Protein AF-A0A126RBM0-F1 (afdb_monomer_lite)

Structure (mmCIF, N/CA/C/O backbone):
data_AF-A0A126RBM0-F1
#
_entry.id   AF-A0A126RBM0-F1
#
loop_
_atom_site.group_PDB
_atom_site.id
_atom_site.type_symbol
_atom_site.label_atom_id
_atom_site.label_alt_id
_atom_site.label_comp_id
_atom_site.label_asym_id
_atom_site.label_entity_id
_atom_site.label_seq_id
_atom_site.pdbx_PDB_ins_code
_atom_site.Cartn_x
_atom_site.Cartn_y
_atom_site.Cartn_z
_atom_site.occupancy
_atom_site.B_iso_or_equiv
_atom_site.auth_seq_id
_atom_site.auth_comp_id
_atom_site.auth_asym_id
_atom_site.auth_atom_id
_atom_site.pdbx_PDB_model_num
ATOM 1 N N . MET A 1 1 ? -55.031 3.800 -26.442 1.00 39.00 1 MET A N 1
ATOM 2 C CA . MET A 1 1 ? -53.991 4.272 -27.381 1.00 39.00 1 MET A CA 1
ATOM 3 C C . MET A 1 1 ? -52.640 4.059 -26.707 1.00 39.00 1 MET A C 1
ATOM 5 O O . MET A 1 1 ? -52.193 4.922 -25.978 1.00 39.00 1 MET A O 1
ATOM 9 N N . THR A 1 2 ? -52.191 2.813 -26.546 1.00 35.09 2 THR A N 1
ATOM 10 C CA . THR A 1 2 ? -51.425 1.988 -27.509 1.00 35.09 2 THR A CA 1
ATOM 11 C C . THR A 1 2 ? -49.998 2.508 -27.710 1.00 35.09 2 THR A C 1
ATOM 13 O O . THR A 1 2 ? -49.821 3.428 -28.497 1.00 35.09 2 THR A O 1
ATOM 16 N N . HIS A 1 3 ? -49.025 1.898 -27.018 1.00 38.78 3 HIS A N 1
ATOM 17 C CA . HIS A 1 3 ? -47.725 1.365 -27.498 1.00 38.78 3 HIS A CA 1
ATOM 18 C C . HIS A 1 3 ? -46.845 1.077 -26.260 1.00 38.78 3 HIS A C 1
ATOM 20 O O . HIS A 1 3 ? -46.504 1.987 -25.518 1.00 38.78 3 HIS A O 1
ATOM 26 N N . LEU A 1 4 ? -46.765 -0.179 -25.800 1.00 33.62 4 LEU A N 1
ATOM 27 C CA . LEU A 1 4 ? -45.799 -1.230 -26.189 1.00 33.62 4 LEU A CA 1
ATOM 28 C C . LEU A 1 4 ? -44.339 -0.888 -25.807 1.00 33.62 4 LEU A C 1
ATOM 30 O O . LEU A 1 4 ? -43.773 0.034 -26.370 1.00 33.62 4 LEU A O 1
ATOM 34 N N . ILE A 1 5 ? -43.778 -1.501 -24.746 1.00 36.25 5 ILE A N 1
ATOM 35 C CA . ILE A 1 5 ? -43.028 -2.793 -24.735 1.00 36.25 5 ILE A CA 1
ATOM 36 C C . ILE A 1 5 ? -41.618 -2.591 -25.358 1.00 36.25 5 ILE A C 1
ATOM 38 O O . ILE A 1 5 ? -41.529 -2.159 -26.495 1.00 36.25 5 ILE A O 1
ATOM 42 N N . ARG A 1 6 ? -40.475 -2.871 -24.699 1.00 32.38 6 ARG A N 1
ATOM 43 C CA . ARG A 1 6 ? -40.007 -4.219 -24.301 1.00 32.38 6 ARG A CA 1
ATOM 44 C C . ARG A 1 6 ? -38.761 -4.176 -23.386 1.00 32.38 6 ARG A C 1
ATOM 46 O O . ARG A 1 6 ? -37.882 -3.342 -23.566 1.00 32.38 6 ARG A O 1
ATOM 53 N N . LYS A 1 7 ? -38.702 -5.142 -22.461 1.00 34.31 7 LYS A N 1
ATOM 54 C CA . LYS A 1 7 ? -37.510 -5.681 -21.772 1.00 34.31 7 LYS A CA 1
ATOM 55 C C . LYS A 1 7 ? -36.792 -6.681 -22.695 1.00 34.31 7 LYS A C 1
ATOM 57 O O . LYS A 1 7 ? -37.504 -7.349 -23.434 1.00 34.31 7 LYS A O 1
ATOM 62 N N . GLU A 1 8 ? -35.476 -6.858 -22.542 1.00 30.58 8 GLU A N 1
ATOM 63 C CA . GLU A 1 8 ? -34.674 -8.107 -22.714 1.00 30.58 8 GLU A CA 1
ATOM 64 C C . GLU A 1 8 ? -33.187 -7.736 -22.470 1.00 30.58 8 GLU A C 1
ATOM 66 O O . GLU A 1 8 ? -32.746 -6.712 -22.975 1.00 30.58 8 GLU A O 1
ATOM 71 N N . VAL A 1 9 ? -32.391 -8.311 -21.551 1.00 30.52 9 VAL A N 1
ATOM 72 C CA . VAL A 1 9 ? -31.988 -9.714 -21.276 1.00 30.52 9 VAL A CA 1
ATOM 73 C C . VAL A 1 9 ? -31.303 -10.371 -22.476 1.00 30.52 9 VAL A C 1
ATOM 75 O O . VAL A 1 9 ? -31.986 -10.612 -23.448 1.00 30.52 9 VAL A O 1
ATOM 78 N N . PHE A 1 10 ? -29.997 -10.677 -22.370 1.00 27.67 10 PHE A N 1
ATOM 79 C CA . PHE A 1 10 ? -29.233 -11.833 -22.921 1.00 27.67 10 PHE A CA 1
ATOM 80 C C . PHE A 1 10 ? -27.726 -11.511 -22.747 1.00 27.67 10 PHE A C 1
ATOM 82 O O . PHE A 1 10 ? -27.256 -10.502 -23.251 1.00 27.67 10 PHE A O 1
ATOM 89 N N . ARG A 1 11 ? -26.962 -12.114 -21.823 1.00 28.97 11 ARG A N 1
ATOM 90 C CA . ARG A 1 11 ? -26.428 -13.492 -21.702 1.00 28.97 11 ARG A CA 1
ATOM 91 C C . ARG A 1 11 ? -25.347 -13.843 -22.745 1.00 28.97 11 ARG A C 1
ATOM 93 O O . ARG A 1 11 ? -25.632 -13.984 -23.924 1.00 28.97 11 ARG A O 1
ATOM 100 N N . LEU A 1 12 ? -24.132 -14.018 -22.211 1.00 30.30 12 LEU A N 1
ATOM 101 C CA . LEU A 1 12 ? -22.994 -14.859 -22.622 1.00 30.30 12 LEU A CA 1
ATOM 102 C C . LEU A 1 12 ? -23.164 -15.726 -23.880 1.00 30.30 12 LEU A C 1
ATOM 104 O O . LEU A 1 12 ? -24.010 -16.618 -23.885 1.00 30.30 12 LEU A O 1
ATOM 108 N N . GLN A 1 13 ? -22.198 -15.635 -24.804 1.00 29.11 13 GLN A N 1
ATOM 109 C CA . GLN A 1 13 ? -21.727 -16.817 -25.529 1.00 29.11 13 GLN A CA 1
ATOM 110 C C . GLN A 1 13 ? -20.266 -16.693 -25.987 1.00 29.11 13 GLN A C 1
ATOM 112 O O . GLN A 1 13 ? -19.908 -15.902 -26.853 1.00 29.11 13 GLN A O 1
ATOM 117 N N . TRP A 1 14 ? -19.434 -17.530 -25.372 1.00 27.81 14 TRP A N 1
ATOM 118 C CA . TRP A 1 14 ? -18.162 -18.020 -25.886 1.00 27.81 14 TRP A CA 1
ATOM 119 C C . TRP A 1 14 ? -18.401 -18.925 -27.103 1.00 27.81 14 TRP A C 1
ATOM 121 O O . TRP A 1 14 ? -19.269 -19.793 -27.012 1.00 27.81 14 TRP A O 1
ATOM 131 N N . LEU A 1 15 ? -17.597 -18.791 -28.171 1.00 29.22 15 LEU A N 1
ATOM 132 C CA . LEU A 1 15 ? -16.801 -19.870 -28.795 1.00 29.22 15 LEU A CA 1
ATOM 133 C C . LEU A 1 15 ? -16.323 -19.555 -30.233 1.00 29.22 15 LEU A C 1
ATOM 135 O O . LEU A 1 15 ? -17.019 -18.939 -31.028 1.00 29.22 15 LEU A O 1
ATOM 139 N N . PHE A 1 16 ? -15.166 -20.153 -30.542 1.00 31.08 16 PHE A N 1
ATOM 140 C CA . PHE A 1 16 ? -14.583 -20.474 -31.854 1.00 31.08 16 PHE A CA 1
ATOM 141 C C . PHE A 1 16 ? -14.024 -19.340 -32.726 1.00 31.08 16 PHE A C 1
ATOM 143 O O . PHE A 1 16 ? -14.704 -18.803 -33.591 1.00 31.08 16 PHE A O 1
ATOM 150 N N . ASN A 1 17 ? -12.694 -19.180 -32.686 1.00 30.56 17 ASN A N 1
ATOM 151 C CA . ASN A 1 17 ? -11.937 -19.202 -33.940 1.00 30.56 17 ASN A CA 1
ATOM 152 C C . ASN A 1 17 ? -10.505 -19.743 -33.749 1.00 30.56 17 ASN A C 1
ATOM 154 O O . ASN A 1 17 ? -9.694 -19.167 -33.031 1.00 30.56 17 ASN A O 1
ATOM 158 N N . ARG A 1 18 ? -10.206 -20.879 -34.391 1.00 34.38 18 ARG A N 1
ATOM 159 C CA . ARG A 1 18 ? -8.849 -21.410 -34.611 1.00 34.38 18 ARG A CA 1
ATOM 160 C C . ARG A 1 18 ? -8.485 -21.150 -36.072 1.00 34.38 18 ARG A C 1
ATOM 162 O O . ARG A 1 18 ? -9.288 -21.515 -36.928 1.00 34.38 18 ARG A O 1
ATOM 169 N N . PRO A 1 19 ? -7.231 -20.786 -36.373 1.00 43.44 19 PRO A N 1
ATOM 170 C CA . PRO A 1 19 ? -6.608 -21.223 -37.613 1.00 43.44 19 PRO A CA 1
ATOM 171 C C . PRO A 1 19 ? -5.511 -22.252 -37.338 1.00 43.44 19 PRO A C 1
ATOM 173 O O . PRO A 1 19 ? -4.608 -22.064 -36.525 1.00 43.44 19 PRO A O 1
ATOM 176 N N . ARG A 1 20 ? -5.617 -23.370 -38.058 1.00 36.81 20 ARG A N 1
ATOM 177 C CA . ARG A 1 20 ? -4.553 -24.347 -38.286 1.00 36.81 20 ARG A CA 1
ATOM 178 C C . ARG A 1 20 ? -3.563 -23.750 -39.290 1.00 36.81 20 ARG A C 1
ATOM 180 O O . ARG A 1 20 ? -3.990 -23.258 -40.327 1.00 36.81 20 ARG A O 1
ATOM 187 N N . GLY A 1 21 ? -2.269 -23.904 -39.036 1.00 37.22 21 GLY A N 1
ATOM 188 C CA . GLY A 1 21 ? -1.210 -23.646 -40.010 1.00 37.22 21 GLY A CA 1
ATOM 189 C C . GLY A 1 21 ? 0.031 -24.460 -39.665 1.00 37.22 21 GLY A C 1
ATOM 190 O O . GLY A 1 21 ? 0.887 -24.006 -38.919 1.00 37.22 21 GLY A O 1
ATOM 191 N N . ARG A 1 22 ? 0.090 -25.701 -40.163 1.00 33.97 22 ARG A N 1
ATOM 192 C CA . ARG A 1 22 ? 1.301 -26.530 -40.174 1.00 33.97 22 ARG A CA 1
ATOM 193 C C . ARG A 1 22 ? 2.140 -26.113 -41.379 1.00 33.97 22 ARG A C 1
ATOM 195 O O . ARG A 1 22 ? 1.670 -26.290 -42.494 1.00 33.97 22 ARG A O 1
ATOM 202 N N . HIS A 1 23 ? 3.389 -25.715 -41.164 1.00 41.66 23 HIS A N 1
ATOM 203 C CA . HIS A 1 23 ? 4.455 -25.947 -42.135 1.00 41.66 23 HIS A CA 1
ATOM 204 C C . HIS A 1 23 ? 5.702 -26.454 -41.409 1.00 41.66 23 HIS A C 1
ATOM 206 O O . HIS A 1 23 ? 6.289 -25.783 -40.567 1.00 41.66 23 HIS A O 1
ATOM 212 N N . HIS A 1 24 ? 6.049 -27.701 -41.724 1.00 38.47 24 HIS A N 1
ATOM 213 C CA . HIS A 1 24 ? 7.345 -28.309 -41.469 1.00 38.47 24 HIS A CA 1
ATOM 214 C C . HIS A 1 24 ? 8.408 -27.605 -42.310 1.00 38.47 24 HIS A C 1
ATOM 216 O O . HIS A 1 24 ? 8.323 -27.668 -43.533 1.00 38.47 24 HIS A O 1
ATOM 222 N N . VAL A 1 25 ? 9.448 -27.075 -41.669 1.00 41.84 25 VAL A N 1
ATOM 223 C CA . VAL A 1 25 ? 10.796 -27.024 -42.249 1.00 41.84 25 VAL A CA 1
ATOM 224 C C . VAL A 1 25 ? 11.795 -27.292 -41.122 1.00 41.84 25 VAL A C 1
ATOM 226 O O . VAL A 1 25 ? 11.918 -26.515 -40.182 1.00 41.84 25 VAL A O 1
ATOM 229 N N . ARG A 1 26 ? 12.472 -28.441 -41.201 1.00 43.56 26 ARG A N 1
ATOM 230 C CA . ARG A 1 26 ? 13.697 -28.742 -40.450 1.00 43.56 26 ARG A CA 1
ATOM 231 C C . ARG A 1 26 ? 14.863 -27.997 -41.107 1.00 43.56 26 ARG A C 1
ATOM 233 O O . ARG A 1 26 ? 14.986 -28.098 -42.327 1.00 43.56 26 ARG A O 1
ATOM 240 N N . PRO A 1 27 ? 15.797 -27.441 -40.324 1.00 48.50 27 PRO A N 1
ATOM 241 C CA . PRO A 1 27 ? 17.189 -27.425 -40.733 1.00 48.50 27 PRO A CA 1
ATOM 242 C C . PRO A 1 27 ? 18.056 -28.235 -39.764 1.00 48.50 27 PRO A C 1
ATOM 244 O O . PRO A 1 27 ? 18.022 -28.088 -38.547 1.00 48.50 27 PRO A O 1
ATOM 247 N N . MET A 1 28 ? 18.766 -29.153 -40.405 1.00 39.03 28 MET A N 1
ATOM 248 C CA . MET A 1 28 ? 20.039 -29.787 -40.091 1.00 39.03 28 MET A CA 1
ATOM 249 C C . MET A 1 28 ? 20.746 -29.420 -38.776 1.00 39.03 28 MET A C 1
ATOM 251 O O . MET A 1 28 ? 21.114 -28.280 -38.517 1.00 39.03 28 MET A O 1
ATOM 255 N N . LEU A 1 29 ? 21.033 -30.486 -38.025 1.00 40.06 29 LEU A N 1
ATOM 256 C CA . LEU A 1 29 ? 22.089 -30.592 -37.025 1.00 40.06 29 LEU A CA 1
ATOM 257 C C . LEU A 1 29 ? 23.425 -30.115 -37.612 1.00 40.06 29 LEU A C 1
ATOM 259 O O . LEU A 1 29 ? 23.970 -30.776 -38.496 1.00 40.06 29 LEU A O 1
ATOM 263 N N . ASN A 1 30 ? 23.963 -29.019 -37.081 1.00 40.97 30 ASN A N 1
ATOM 264 C CA . ASN A 1 30 ? 25.381 -28.719 -37.206 1.00 40.97 30 ASN A CA 1
ATOM 265 C C . ASN A 1 30 ? 26.100 -29.438 -36.055 1.00 40.97 30 ASN A C 1
ATOM 267 O O . ASN A 1 30 ? 25.927 -29.091 -34.885 1.00 40.97 30 ASN A O 1
ATOM 271 N N . ARG A 1 31 ? 26.818 -30.511 -36.396 1.00 46.00 31 ARG A N 1
ATOM 272 C CA . ARG A 1 31 ? 27.883 -31.077 -35.563 1.00 46.00 31 ARG A CA 1
ATOM 273 C C . ARG A 1 31 ? 29.046 -30.081 -35.598 1.00 46.00 31 ARG A C 1
ATOM 275 O O . ARG A 1 31 ? 29.291 -29.508 -36.648 1.00 46.00 31 ARG A O 1
ATOM 282 N N . ASP A 1 32 ? 29.727 -29.932 -34.465 1.00 50.16 32 ASP A N 1
ATOM 283 C CA . ASP A 1 32 ? 30.963 -29.155 -34.255 1.00 50.16 32 ASP A CA 1
ATOM 284 C C . ASP A 1 32 ? 30.775 -27.781 -33.591 1.00 50.16 32 ASP A C 1
ATOM 286 O O . ASP A 1 32 ? 31.029 -26.721 -34.157 1.00 50.16 32 ASP A O 1
ATOM 290 N N . SER A 1 33 ? 30.414 -27.813 -32.309 1.00 42.72 33 SER A N 1
ATOM 291 C CA . SER A 1 33 ? 30.739 -26.748 -31.355 1.00 42.72 33 SER A CA 1
ATOM 292 C C . SER A 1 33 ? 31.202 -27.376 -30.039 1.00 42.72 33 SER A C 1
ATOM 294 O O . SER A 1 33 ? 30.436 -27.644 -29.116 1.00 42.72 33 SER A O 1
ATOM 296 N N . VAL A 1 34 ? 32.501 -27.676 -29.997 1.00 54.44 34 VAL A N 1
ATOM 297 C CA . VAL A 1 34 ? 33.236 -28.076 -28.792 1.00 54.44 34 VAL A CA 1
ATOM 298 C C . VAL A 1 34 ? 33.328 -26.862 -27.855 1.00 54.44 34 VAL A C 1
ATOM 300 O O . VAL A 1 34 ? 33.742 -25.794 -28.311 1.00 54.44 34 VAL A O 1
ATOM 303 N N . PRO A 1 35 ? 32.984 -26.980 -26.561 1.00 52.62 35 PRO A N 1
ATOM 304 C CA . PRO A 1 35 ? 33.216 -25.908 -25.603 1.00 52.62 35 PRO A CA 1
ATOM 305 C C . PRO A 1 35 ? 34.719 -25.777 -25.320 1.00 52.62 35 PRO A C 1
ATOM 307 O O . PRO A 1 35 ? 35.340 -26.671 -24.746 1.00 52.62 35 PRO A O 1
ATOM 310 N N . ILE A 1 36 ? 35.309 -24.651 -25.724 1.00 50.88 36 ILE A N 1
ATOM 311 C CA . ILE A 1 36 ? 36.650 -24.239 -25.298 1.00 50.88 36 ILE A CA 1
ATOM 312 C C . ILE A 1 36 ? 36.511 -23.668 -23.883 1.00 50.88 36 ILE A C 1
ATOM 314 O O . ILE A 1 36 ? 35.935 -22.599 -23.689 1.00 50.88 36 ILE A O 1
ATOM 318 N N . ALA A 1 37 ? 37.013 -24.401 -22.891 1.00 56.50 37 ALA A N 1
ATOM 319 C CA . ALA A 1 37 ? 37.160 -23.902 -21.529 1.00 56.50 37 ALA A CA 1
ATOM 320 C C . ALA A 1 37 ? 38.229 -22.789 -21.482 1.00 56.50 37 ALA A C 1
ATOM 322 O O . ALA A 1 37 ? 39.256 -22.910 -22.159 1.00 56.50 37 ALA A O 1
ATOM 323 N N . PRO A 1 38 ? 38.037 -21.716 -20.693 1.00 68.69 38 PRO A N 1
ATOM 324 C CA . PRO A 1 38 ? 39.071 -20.707 -20.506 1.00 68.69 38 PRO A CA 1
ATOM 325 C C . PRO A 1 38 ? 40.273 -21.290 -19.734 1.00 68.69 38 PRO A C 1
ATOM 327 O O . PRO A 1 38 ? 40.085 -22.117 -18.836 1.00 68.69 38 PRO A O 1
ATOM 330 N N . PRO A 1 39 ? 41.513 -20.872 -20.046 1.00 56.78 39 PRO A N 1
ATOM 331 C CA . PRO A 1 39 ? 42.701 -21.345 -19.348 1.00 56.78 39 PRO A CA 1
ATOM 332 C C . PRO A 1 39 ? 42.742 -20.801 -17.913 1.00 56.78 39 PRO A C 1
ATOM 334 O O . PRO A 1 39 ? 42.945 -19.606 -17.689 1.00 56.78 39 PRO A O 1
ATOM 337 N N . LEU A 1 40 ? 42.585 -21.705 -16.942 1.00 50.50 40 LEU A N 1
ATOM 338 C CA . LEU A 1 40 ? 42.896 -21.484 -15.530 1.00 50.50 40 LEU A CA 1
ATOM 339 C C . LEU A 1 40 ? 44.365 -21.055 -15.403 1.00 50.50 40 LEU A C 1
ATOM 341 O O . LEU A 1 40 ? 45.280 -21.846 -15.634 1.00 50.50 40 LEU A O 1
ATOM 345 N N . HIS A 1 41 ? 44.580 -19.785 -15.066 1.00 47.41 41 HIS A N 1
ATOM 346 C CA . HIS A 1 41 ? 45.890 -19.262 -14.701 1.00 47.41 41 HIS A CA 1
ATOM 347 C C . HIS A 1 41 ? 46.324 -19.827 -13.348 1.00 47.41 41 HIS A C 1
ATOM 349 O O . HIS A 1 41 ? 45.524 -19.985 -12.426 1.00 47.41 41 HIS A O 1
ATOM 355 N N . GLY A 1 42 ? 47.609 -20.176 -13.292 1.00 39.84 42 GLY A N 1
ATOM 356 C CA . GLY A 1 42 ? 48.238 -20.950 -12.234 1.00 39.84 42 GLY A CA 1
ATOM 357 C C . GLY A 1 42 ? 48.243 -20.269 -10.871 1.00 39.84 42 GLY A C 1
ATOM 358 O O . GLY A 1 42 ? 48.386 -19.055 -10.753 1.00 39.84 42 GLY A O 1
ATOM 359 N N . GLY A 1 43 ? 48.147 -21.101 -9.836 1.00 45.59 43 GLY A N 1
ATOM 360 C CA . GLY A 1 43 ? 48.320 -20.660 -8.459 1.00 45.59 43 GLY A CA 1
ATOM 361 C C . GLY A 1 43 ? 47.721 -21.591 -7.412 1.00 45.59 43 GLY A C 1
ATOM 362 O O . GLY A 1 43 ? 47.144 -21.091 -6.458 1.00 45.59 43 GLY A O 1
ATOM 363 N N . MET A 1 44 ? 47.822 -22.919 -7.556 1.00 38.69 44 MET A N 1
ATOM 364 C CA . MET A 1 44 ? 47.535 -23.830 -6.439 1.00 38.69 44 MET A CA 1
ATOM 365 C C . MET A 1 44 ? 48.652 -24.856 -6.270 1.00 38.69 44 MET A C 1
ATOM 367 O O . MET A 1 44 ? 48.901 -25.692 -7.136 1.00 38.69 44 MET A O 1
ATOM 371 N N . ALA A 1 45 ? 49.334 -24.745 -5.130 1.00 39.88 45 ALA A N 1
ATOM 372 C CA . ALA A 1 45 ? 50.310 -25.698 -4.641 1.00 39.88 45 ALA A CA 1
ATOM 373 C C . ALA A 1 45 ? 49.594 -26.983 -4.204 1.00 39.88 45 ALA A C 1
ATOM 375 O O . ALA A 1 45 ? 48.738 -26.974 -3.321 1.00 39.88 45 ALA A O 1
ATOM 376 N N . SER A 1 46 ? 49.962 -28.098 -4.826 1.00 36.06 46 SER A N 1
ATOM 377 C CA . SER A 1 46 ? 49.576 -29.439 -4.408 1.00 36.06 46 SER A CA 1
ATOM 378 C C . SER A 1 46 ? 50.320 -29.816 -3.124 1.00 36.06 46 SER A C 1
ATOM 380 O O . SER A 1 46 ? 51.531 -30.038 -3.155 1.00 36.06 46 SER A O 1
ATOM 382 N N . VAL A 1 47 ? 49.603 -29.926 -2.006 1.00 42.16 47 VAL A N 1
ATOM 383 C CA . VAL A 1 47 ? 50.086 -30.640 -0.818 1.00 42.16 47 VAL A CA 1
ATOM 384 C C . VAL A 1 47 ? 49.657 -32.095 -0.959 1.00 42.16 47 VAL A C 1
ATOM 386 O O . VAL A 1 47 ? 48.472 -32.420 -0.909 1.00 42.16 47 VAL A O 1
ATOM 389 N N . ALA A 1 48 ? 50.634 -32.968 -1.180 1.00 40.25 48 ALA A N 1
ATOM 390 C CA . ALA A 1 48 ? 50.447 -34.408 -1.156 1.00 40.25 48 ALA A CA 1
ATOM 391 C C . ALA A 1 48 ? 50.108 -34.854 0.277 1.00 40.25 48 ALA A C 1
ATOM 393 O O . ALA A 1 48 ? 50.915 -34.683 1.190 1.00 40.25 48 ALA A O 1
ATOM 394 N N . GLN A 1 49 ? 48.921 -35.429 0.481 1.00 42.50 49 GLN A N 1
ATOM 395 C CA . GLN A 1 49 ? 48.610 -36.178 1.697 1.00 42.50 49 GLN A CA 1
ATOM 396 C C . GLN A 1 49 ? 49.264 -37.556 1.607 1.00 42.50 49 GLN A C 1
ATOM 398 O O . GLN A 1 49 ? 48.952 -38.369 0.737 1.00 42.50 49 GLN A O 1
ATOM 403 N N . GLN A 1 50 ? 50.204 -37.790 2.513 1.00 40.34 50 GLN A N 1
ATOM 404 C CA . GLN A 1 50 ? 50.900 -39.053 2.672 1.00 40.34 50 GLN A CA 1
ATOM 405 C C . GLN A 1 50 ? 49.955 -40.066 3.333 1.00 40.34 50 GLN A C 1
ATOM 407 O O . GLN A 1 50 ? 49.410 -39.825 4.410 1.00 40.34 50 GLN A O 1
ATOM 412 N N . LEU A 1 51 ? 49.739 -41.193 2.653 1.00 40.78 51 LEU A N 1
ATOM 413 C CA . LEU A 1 51 ? 48.987 -42.333 3.161 1.00 40.78 51 LEU A CA 1
ATOM 414 C C . LEU A 1 51 ? 49.757 -43.010 4.303 1.00 40.78 51 LEU A C 1
ATOM 416 O O . LEU A 1 51 ? 50.909 -43.402 4.127 1.00 40.78 51 LEU A O 1
ATOM 420 N N . GLY A 1 52 ? 49.054 -43.251 5.408 1.00 39.31 52 GLY A N 1
ATOM 421 C CA . GLY A 1 52 ? 49.403 -44.276 6.386 1.00 39.31 52 GLY A CA 1
ATOM 422 C C . GLY A 1 52 ? 50.088 -43.749 7.638 1.00 39.31 52 GLY A C 1
ATOM 423 O O . GLY A 1 52 ? 51.308 -43.673 7.673 1.00 39.31 52 GLY A O 1
ATOM 424 N N . GLN A 1 53 ? 49.295 -43.476 8.679 1.00 39.25 53 GLN A N 1
ATOM 425 C CA . GLN A 1 53 ? 49.628 -43.790 10.075 1.00 39.25 53 GLN A CA 1
ATOM 426 C C . GLN A 1 53 ? 48.428 -43.511 11.001 1.00 39.25 53 GLN A C 1
ATOM 428 O O . GLN A 1 53 ? 48.110 -42.373 11.317 1.00 39.25 53 GLN A O 1
ATOM 433 N N . LEU A 1 54 ? 47.778 -44.585 11.445 1.00 40.69 54 LEU A N 1
ATOM 434 C CA . LEU A 1 54 ? 47.081 -44.741 12.729 1.00 40.69 54 LEU A CA 1
ATOM 435 C C . LEU A 1 54 ? 47.324 -46.210 13.143 1.00 40.69 54 LEU A C 1
ATOM 437 O O . LEU A 1 54 ? 47.484 -47.032 12.234 1.00 40.69 54 LEU A O 1
ATOM 441 N N . PRO A 1 55 ? 47.357 -46.585 14.439 1.00 46.34 55 PRO A N 1
ATOM 442 C CA . PRO A 1 55 ? 46.697 -45.914 15.563 1.00 46.34 55 PRO A CA 1
ATOM 443 C C . PRO A 1 55 ? 47.593 -45.703 16.802 1.00 46.34 55 PRO A C 1
ATOM 445 O O . PRO A 1 55 ? 48.516 -46.472 17.057 1.00 46.34 55 PRO A O 1
ATOM 448 N N . TYR A 1 56 ? 47.268 -44.705 17.629 1.00 45.16 56 TYR A N 1
ATOM 449 C CA . TYR A 1 56 ? 47.744 -44.652 19.015 1.00 45.16 56 TYR A CA 1
ATOM 450 C C . TYR A 1 56 ? 46.578 -44.984 19.948 1.00 45.16 56 TYR A C 1
ATOM 452 O O . TYR A 1 56 ? 45.493 -44.412 19.845 1.00 45.16 56 TYR A O 1
ATOM 460 N N . THR A 1 57 ? 46.805 -45.977 20.797 1.00 43.78 57 THR A N 1
ATOM 461 C CA . THR A 1 57 ? 45.889 -46.513 21.803 1.00 43.78 57 THR A CA 1
ATOM 462 C C . THR A 1 57 ? 45.737 -45.570 23.001 1.00 43.78 57 THR A C 1
ATOM 464 O O . THR A 1 57 ? 46.646 -44.784 23.276 1.00 43.78 57 THR A O 1
ATOM 467 N N . PRO A 1 58 ? 44.609 -45.648 23.731 1.00 53.16 58 PRO A N 1
ATOM 468 C CA . PRO A 1 58 ? 44.335 -44.804 24.883 1.00 53.16 58 PRO A CA 1
ATOM 469 C C . PRO A 1 58 ? 44.916 -45.440 26.147 1.00 53.16 58 PRO A C 1
ATOM 471 O O . PRO A 1 58 ? 44.643 -46.606 26.414 1.00 53.16 58 PRO A O 1
ATOM 474 N N . ASP A 1 59 ? 45.651 -44.670 26.948 1.00 43.47 59 ASP A N 1
ATOM 475 C CA . ASP A 1 59 ? 45.953 -45.066 28.319 1.00 43.47 59 ASP A CA 1
ATOM 476 C C . ASP A 1 59 ? 45.842 -43.894 29.298 1.00 43.47 59 ASP A C 1
ATOM 478 O O . ASP A 1 59 ? 46.416 -42.822 29.117 1.00 43.47 59 ASP A O 1
ATOM 482 N N . ALA A 1 60 ? 45.111 -44.218 30.360 1.00 43.69 60 ALA A N 1
ATOM 483 C CA . ALA A 1 60 ? 45.237 -43.781 31.739 1.00 43.69 60 ALA A CA 1
ATOM 484 C C . ALA A 1 60 ? 44.786 -42.372 32.186 1.00 43.69 60 ALA A C 1
ATOM 486 O O . ALA A 1 60 ? 45.458 -41.362 32.016 1.00 43.69 60 ALA A O 1
ATOM 487 N N . VAL A 1 61 ? 43.688 -42.420 32.955 1.00 48.84 61 VAL A N 1
ATOM 488 C CA . VAL A 1 61 ? 43.573 -41.901 34.332 1.00 48.84 61 VAL A CA 1
ATOM 489 C C . VAL A 1 61 ? 43.824 -40.404 34.520 1.00 48.84 61 VAL A C 1
ATOM 491 O O . VAL A 1 61 ? 44.943 -40.009 34.799 1.00 48.84 61 VAL A O 1
ATOM 494 N N . TYR A 1 62 ? 42.743 -39.618 34.571 1.00 46.88 62 TYR A N 1
ATOM 495 C CA . TYR A 1 62 ? 42.513 -38.699 35.692 1.00 46.88 62 TYR A CA 1
ATOM 496 C C . TYR A 1 62 ? 41.016 -38.593 35.997 1.00 46.88 62 TYR A C 1
ATOM 498 O O . TYR A 1 62 ? 40.202 -38.122 35.206 1.00 46.88 62 TYR A O 1
ATOM 506 N N . ASP A 1 63 ? 40.702 -39.092 37.183 1.00 48.06 63 ASP A N 1
ATOM 507 C CA . ASP A 1 63 ? 39.439 -39.043 37.892 1.00 48.06 63 ASP A CA 1
ATOM 508 C C . ASP A 1 63 ? 39.237 -37.628 38.462 1.00 48.06 63 ASP A C 1
ATOM 510 O O . ASP A 1 63 ? 39.960 -37.197 39.362 1.00 48.06 63 ASP A O 1
ATOM 514 N N . LEU A 1 64 ? 38.272 -36.883 37.921 1.00 43.69 64 LEU A N 1
ATOM 515 C CA . LEU A 1 64 ? 37.719 -35.683 38.550 1.00 43.69 64 LEU A CA 1
ATOM 516 C C . LEU A 1 64 ? 36.200 -35.829 38.596 1.00 43.69 64 LEU A C 1
ATOM 518 O O . LEU A 1 64 ? 35.454 -35.337 37.751 1.00 43.69 64 LEU A O 1
ATOM 522 N N . CYS A 1 65 ? 35.751 -36.531 39.631 1.00 44.81 65 CYS A N 1
ATOM 523 C CA . CYS A 1 65 ? 34.372 -36.549 40.086 1.00 44.81 65 CYS A CA 1
ATOM 524 C C . CYS A 1 65 ? 33.902 -35.137 40.496 1.00 44.81 65 CYS A C 1
ATOM 526 O O . CYS A 1 65 ? 33.930 -34.783 41.676 1.00 44.81 65 CYS A O 1
ATOM 528 N N . VAL A 1 66 ? 33.389 -34.342 39.553 1.00 45.41 66 VAL A N 1
ATOM 529 C CA . VAL A 1 66 ? 32.525 -33.196 39.879 1.00 45.41 66 VAL A CA 1
ATOM 530 C C . VAL A 1 66 ? 31.096 -33.712 40.009 1.00 45.41 66 VAL A C 1
ATOM 532 O O . VAL A 1 66 ? 30.361 -33.886 39.039 1.00 45.41 66 VAL A O 1
ATOM 535 N N . ARG A 1 67 ? 30.703 -33.999 41.251 1.00 40.00 67 ARG A N 1
ATOM 536 C CA . ARG A 1 67 ? 29.314 -34.293 41.610 1.00 40.00 67 ARG A CA 1
ATOM 537 C C . ARG A 1 67 ? 28.476 -33.023 41.439 1.00 40.00 67 ARG A C 1
ATOM 539 O O . ARG A 1 67 ? 28.493 -32.159 42.310 1.00 40.00 67 ARG A O 1
ATOM 546 N N . HIS A 1 68 ? 27.692 -32.932 40.367 1.00 46.62 68 HIS A N 1
ATOM 547 C CA . HIS A 1 68 ? 26.575 -31.989 40.305 1.00 46.62 68 HIS A CA 1
ATOM 548 C C . HIS A 1 68 ? 25.403 -32.560 41.106 1.00 46.62 68 HIS A C 1
ATOM 550 O O . HIS A 1 68 ? 24.539 -33.261 40.588 1.00 46.62 68 HIS A O 1
ATOM 556 N N . ASN A 1 69 ? 25.415 -32.284 42.408 1.00 49.47 69 ASN A N 1
ATOM 557 C CA . ASN A 1 69 ? 24.249 -32.444 43.259 1.00 49.47 69 ASN A CA 1
ATOM 558 C C . ASN A 1 69 ? 23.420 -31.160 43.122 1.00 49.47 69 ASN A C 1
ATOM 560 O O . ASN A 1 69 ? 23.798 -30.120 43.655 1.00 49.47 69 ASN A O 1
ATOM 564 N N . GLY A 1 70 ? 22.348 -31.201 42.336 1.00 46.22 70 GLY A N 1
ATOM 565 C CA . GLY A 1 70 ? 21.510 -30.028 42.118 1.00 46.22 70 GLY A CA 1
ATOM 566 C C . GLY A 1 70 ? 20.548 -30.223 40.963 1.00 46.22 70 GLY A C 1
ATOM 567 O O . GLY A 1 70 ? 20.856 -29.903 39.820 1.00 46.22 70 GLY A O 1
ATOM 568 N N . ASP A 1 71 ? 19.379 -30.757 41.286 1.00 50.91 71 ASP A N 1
ATOM 569 C CA . ASP A 1 71 ? 18.191 -30.749 40.446 1.00 50.91 71 ASP A CA 1
ATOM 570 C C . ASP A 1 71 ? 17.845 -29.313 40.005 1.00 50.91 71 ASP A C 1
ATOM 572 O O . ASP A 1 71 ? 17.206 -28.550 40.729 1.00 50.91 71 ASP A O 1
ATOM 576 N N . VAL A 1 72 ? 18.264 -28.940 38.793 1.00 50.59 72 VAL A N 1
ATOM 577 C CA . VAL A 1 72 ? 17.983 -27.626 38.187 1.00 50.59 72 VAL A CA 1
ATOM 578 C C . VAL A 1 72 ? 16.509 -27.492 37.756 1.00 50.59 72 VAL A C 1
ATOM 580 O O . VAL A 1 72 ? 16.121 -26.475 37.186 1.00 50.59 72 VAL A O 1
ATOM 583 N N . ARG A 1 73 ? 15.653 -28.499 38.004 1.00 52.28 73 ARG A N 1
ATOM 584 C CA . ARG A 1 73 ? 14.225 -28.462 37.644 1.00 52.28 73 ARG A CA 1
ATOM 585 C C . ARG A 1 73 ? 13.294 -28.062 38.790 1.00 52.28 73 ARG A C 1
ATOM 587 O O . ARG A 1 73 ? 12.098 -27.919 38.537 1.00 52.28 73 ARG A O 1
ATOM 594 N N . SER A 1 74 ? 13.801 -27.792 39.995 1.00 50.84 74 SER A N 1
ATOM 595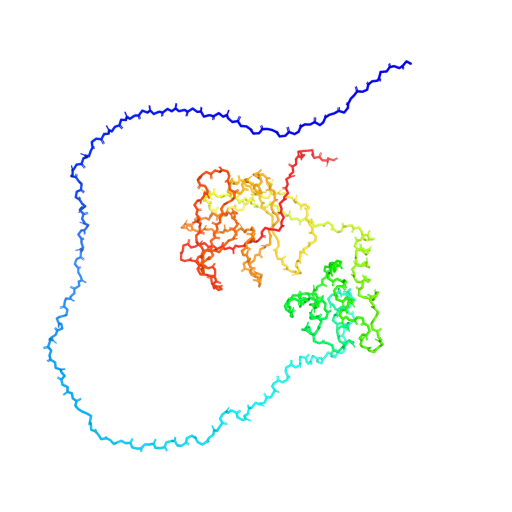 C CA . SER A 1 74 ? 12.960 -27.427 41.150 1.00 50.84 74 SER A CA 1
ATOM 596 C C . SER A 1 74 ? 12.882 -25.928 41.481 1.00 50.84 74 SER A C 1
ATOM 598 O O . SER A 1 74 ? 12.073 -25.544 42.321 1.00 50.84 74 SER A O 1
ATOM 600 N N . GLN A 1 75 ? 13.601 -25.043 40.779 1.00 46.25 75 GLN A N 1
ATOM 601 C CA . GLN A 1 75 ? 13.422 -23.588 40.917 1.00 46.25 75 GLN A CA 1
ATOM 602 C C . GLN A 1 75 ? 12.705 -22.983 39.710 1.00 46.25 75 GLN A C 1
ATOM 604 O O . GLN A 1 75 ? 13.247 -22.186 38.950 1.00 46.25 75 GLN A O 1
ATOM 609 N N . ARG A 1 76 ? 11.429 -23.344 39.553 1.00 46.88 76 ARG A N 1
ATOM 610 C CA . ARG A 1 76 ? 10.478 -22.475 38.857 1.00 46.88 76 ARG A CA 1
ATOM 611 C C . ARG A 1 76 ? 10.026 -21.398 39.836 1.00 46.88 76 ARG A C 1
ATOM 613 O O . ARG A 1 76 ? 9.020 -21.560 40.519 1.00 46.88 76 ARG A O 1
ATOM 620 N N . THR A 1 77 ? 10.744 -20.283 39.894 1.00 42.94 77 THR A N 1
ATOM 621 C CA . THR A 1 77 ? 10.100 -19.025 40.266 1.00 42.94 77 THR A CA 1
ATOM 622 C C . THR A 1 77 ? 9.125 -18.698 39.142 1.00 42.94 77 THR A C 1
ATOM 624 O O . THR A 1 77 ? 9.517 -18.456 38.002 1.00 42.94 77 THR A O 1
ATOM 627 N N . GLY A 1 78 ? 7.826 -18.787 39.431 1.00 43.25 78 GLY A N 1
ATOM 628 C CA . GLY A 1 78 ? 6.804 -18.267 38.536 1.00 43.25 78 GLY A CA 1
ATOM 629 C C . GLY A 1 78 ? 7.052 -16.775 38.375 1.00 43.25 78 GLY A C 1
ATOM 630 O O . GLY A 1 78 ? 6.749 -16.000 39.278 1.00 43.25 78 GLY A O 1
ATOM 631 N N . VAL A 1 79 ? 7.659 -16.379 37.258 1.00 39.22 79 VAL A N 1
ATOM 632 C CA . VAL A 1 79 ? 7.796 -14.971 36.906 1.00 39.22 79 VAL A CA 1
ATOM 633 C C . VAL A 1 79 ? 6.401 -14.504 36.507 1.00 39.22 79 VAL A C 1
ATOM 635 O O . VAL A 1 79 ? 5.972 -14.653 35.364 1.00 39.22 79 VAL A O 1
ATOM 638 N N . ASN A 1 80 ? 5.658 -14.013 37.494 1.00 43.78 80 ASN A N 1
ATOM 639 C CA . ASN A 1 80 ? 4.406 -13.315 37.283 1.00 43.78 80 ASN A CA 1
ATOM 640 C C . ASN A 1 80 ? 4.744 -11.949 36.673 1.00 43.78 80 ASN A C 1
ATOM 642 O O . ASN A 1 80 ? 4.945 -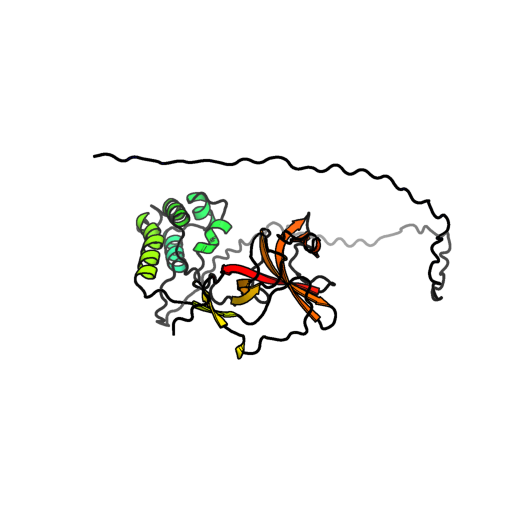10.976 37.395 1.00 43.78 80 ASN A O 1
ATOM 646 N N . VAL A 1 81 ? 4.875 -11.877 35.344 1.00 42.59 81 VAL A N 1
ATOM 647 C CA . VAL A 1 81 ? 4.961 -10.593 34.631 1.00 42.59 81 VAL A CA 1
ATOM 648 C C . VAL A 1 81 ? 3.540 -10.079 34.396 1.00 42.59 81 VAL A C 1
ATOM 650 O O . VAL A 1 81 ? 3.082 -9.917 33.266 1.00 42.59 81 VAL A O 1
ATOM 653 N N . GLU A 1 82 ? 2.811 -9.845 35.485 1.00 38.94 82 GLU A N 1
ATOM 654 C CA . GLU A 1 82 ? 1.743 -8.858 35.456 1.00 38.94 82 GLU A CA 1
ATOM 655 C C . GLU A 1 82 ? 2.434 -7.500 35.390 1.00 38.94 82 GLU A C 1
ATOM 657 O O . GLU A 1 82 ? 3.100 -7.065 36.327 1.00 38.94 82 GLU A O 1
ATOM 662 N N . TYR A 1 83 ? 2.337 -6.868 34.224 1.00 34.66 83 TYR A N 1
ATOM 663 C CA . TYR A 1 83 ? 2.794 -5.508 33.980 1.00 34.66 83 TYR A CA 1
ATOM 664 C C . TYR A 1 83 ? 1.949 -4.552 34.840 1.00 34.66 83 TYR A C 1
ATOM 666 O O . TYR A 1 83 ? 0.975 -3.960 34.381 1.00 34.66 83 TYR A O 1
ATOM 674 N N . VAL A 1 84 ? 2.278 -4.444 36.126 1.00 35.72 84 VAL A N 1
ATOM 675 C CA . VAL A 1 84 ? 1.758 -3.400 37.004 1.00 35.72 84 VAL A CA 1
ATOM 676 C C . VAL A 1 84 ? 2.578 -2.157 36.705 1.00 35.72 84 VAL A C 1
ATOM 678 O O . VAL A 1 84 ? 3.693 -2.006 37.200 1.00 35.72 84 VAL A O 1
ATOM 681 N N . GLN A 1 85 ? 2.048 -1.265 35.872 1.00 39.62 85 GLN A N 1
ATOM 682 C CA . GLN A 1 85 ? 2.548 0.102 35.864 1.00 39.62 85 GLN A CA 1
ATOM 683 C C . GLN A 1 85 ? 1.945 0.859 37.052 1.00 39.62 85 GLN A C 1
ATOM 685 O O . GLN A 1 85 ? 0.720 0.964 37.145 1.00 39.62 85 GLN A O 1
ATOM 690 N N . PRO A 1 86 ? 2.766 1.423 37.952 1.00 34.59 86 PRO A N 1
ATOM 691 C CA . PRO A 1 86 ? 2.292 2.393 38.918 1.00 34.59 86 PRO A CA 1
ATOM 692 C C . PRO A 1 86 ? 2.219 3.756 38.220 1.00 34.59 86 PRO A C 1
ATOM 694 O O . PRO A 1 86 ? 3.195 4.502 38.199 1.00 34.59 86 PRO A O 1
ATOM 697 N N . PHE A 1 87 ? 1.069 4.098 37.641 1.00 31.56 87 PHE A N 1
ATOM 698 C CA . PHE A 1 87 ? 0.840 5.466 37.179 1.00 31.56 87 PHE A CA 1
ATOM 699 C C . PHE A 1 87 ? 0.483 6.354 38.378 1.00 31.56 87 PHE A C 1
ATOM 701 O O . PHE A 1 87 ? -0.605 6.266 38.951 1.00 31.56 87 PHE A O 1
ATOM 708 N N . ARG A 1 88 ? 1.432 7.207 38.782 1.00 33.88 88 ARG A N 1
ATOM 709 C CA . ARG A 1 88 ? 1.163 8.364 39.642 1.00 33.88 88 ARG A CA 1
ATOM 710 C C . ARG A 1 88 ? 0.509 9.461 38.803 1.00 33.88 88 ARG A C 1
ATOM 712 O O . ARG A 1 88 ? 0.901 9.696 37.667 1.00 33.88 88 ARG A O 1
ATOM 719 N N . HIS A 1 89 ? -0.489 10.107 39.397 1.00 36.31 89 HIS A N 1
ATOM 720 C CA . HIS A 1 89 ? -1.173 11.282 38.868 1.00 36.31 89 HIS A CA 1
ATOM 721 C C . HIS A 1 89 ? -0.199 12.423 38.566 1.00 36.31 89 HIS A C 1
ATOM 723 O O . HIS A 1 89 ? 0.540 12.830 39.461 1.00 36.31 89 HIS A O 1
ATOM 729 N N . ALA A 1 90 ? -0.279 12.963 37.354 1.00 38.69 90 ALA A N 1
ATOM 730 C CA . ALA A 1 90 ? -0.582 14.365 37.061 1.00 38.69 90 ALA A CA 1
ATOM 731 C C . ALA A 1 90 ? -0.116 14.649 35.634 1.00 38.69 90 ALA A C 1
ATOM 733 O O . ALA A 1 90 ? 1.065 14.862 35.427 1.00 38.69 90 ALA A O 1
ATOM 734 N N . ASP A 1 91 ? -1.049 14.595 34.688 1.00 32.75 91 ASP A N 1
ATOM 735 C CA . ASP A 1 91 ? -1.117 15.491 33.536 1.00 32.75 91 ASP A CA 1
ATOM 736 C C . ASP A 1 91 ? -2.526 15.322 32.966 1.00 32.75 91 ASP A C 1
ATOM 738 O O . ASP A 1 91 ? -2.893 14.274 32.435 1.00 32.75 91 ASP A O 1
ATOM 742 N N . ILE A 1 92 ? -3.358 16.342 33.172 1.00 43.47 92 ILE A N 1
ATOM 743 C CA . ILE A 1 92 ? -4.654 16.472 32.507 1.00 43.47 92 ILE A CA 1
ATOM 744 C C . ILE A 1 92 ? -4.321 16.850 31.063 1.00 43.47 92 ILE A C 1
ATOM 746 O O . ILE A 1 92 ? -4.291 18.022 30.698 1.00 43.47 92 ILE A O 1
ATOM 750 N N . VAL A 1 93 ? -3.968 15.845 30.267 1.00 39.03 93 VAL A N 1
ATOM 751 C CA . VAL A 1 93 ? -4.029 15.925 28.813 1.00 39.03 93 VAL A CA 1
ATOM 752 C C . VAL A 1 93 ? -5.407 15.401 28.457 1.00 39.03 93 VAL A C 1
ATOM 754 O O . VAL A 1 93 ? -5.754 14.283 28.835 1.00 39.03 93 VAL A O 1
ATOM 757 N N . ASP A 1 94 ? -6.192 16.226 27.780 1.00 42.91 94 ASP A N 1
ATOM 758 C CA . ASP A 1 94 ? -7.514 15.903 27.244 1.00 42.91 94 ASP A CA 1
ATOM 759 C C . ASP A 1 94 ? -7.354 14.863 26.112 1.00 42.91 94 ASP A C 1
ATOM 761 O O . ASP A 1 94 ? -7.475 15.163 24.927 1.00 42.91 94 ASP A O 1
ATOM 765 N N . GLN A 1 95 ? -6.914 13.648 26.463 1.00 42.56 95 GLN A N 1
ATOM 766 C CA . GLN A 1 95 ? -6.761 12.545 25.525 1.00 42.56 95 GLN A CA 1
ATOM 767 C C . GLN A 1 95 ? -8.154 12.018 25.223 1.00 42.56 95 GLN A C 1
ATOM 769 O O . GLN A 1 95 ? -8.796 11.420 26.087 1.00 42.56 95 GLN A O 1
ATOM 774 N N . GLU A 1 96 ? -8.615 12.236 23.995 1.00 55.94 96 GLU A N 1
ATOM 775 C CA . GLU A 1 96 ? -9.789 11.547 23.480 1.00 55.94 96 GLU A CA 1
ATOM 776 C C . GLU A 1 96 ? -9.617 10.038 23.714 1.00 55.94 96 GLU A C 1
ATOM 778 O O . GLU A 1 96 ? -8.670 9.410 23.238 1.00 55.94 96 GLU A O 1
ATOM 783 N N . GLU A 1 97 ? -10.501 9.473 24.536 1.00 69.81 97 GLU A N 1
ATOM 784 C CA . GLU A 1 97 ? -10.417 8.087 24.981 1.00 69.81 97 GLU A CA 1
ATOM 785 C C . GLU A 1 97 ? -10.611 7.150 23.778 1.00 69.81 97 GLU A C 1
ATOM 787 O O . GLU A 1 97 ? -11.716 7.029 23.239 1.00 69.81 97 GLU A O 1
ATOM 792 N N . THR A 1 98 ? -9.534 6.499 23.331 1.00 81.50 98 THR A N 1
ATOM 793 C CA . THR A 1 98 ? -9.552 5.619 22.156 1.00 81.50 98 THR A CA 1
ATOM 794 C C . THR A 1 98 ? -10.451 4.400 22.388 1.00 81.50 98 THR A C 1
ATOM 796 O O . THR A 1 98 ? -10.672 3.956 23.516 1.00 81.50 98 THR A O 1
ATOM 799 N N . ILE A 1 99 ? -10.967 3.782 21.320 1.00 83.56 99 ILE A N 1
ATOM 800 C CA . ILE A 1 99 ? -11.748 2.535 21.455 1.00 83.56 99 ILE A CA 1
ATOM 801 C C . ILE A 1 99 ? -10.908 1.450 22.137 1.00 83.56 99 ILE A C 1
ATOM 803 O O . ILE A 1 99 ? -11.414 0.677 22.952 1.00 83.56 99 ILE A O 1
ATOM 807 N N . GLY A 1 100 ? -9.612 1.422 21.835 1.00 85.38 100 GLY A N 1
ATOM 808 C CA . GLY A 1 100 ? -8.650 0.548 22.479 1.00 85.38 100 GLY A CA 1
ATOM 809 C C . GLY A 1 100 ? -8.583 0.705 23.997 1.00 85.38 100 GLY A C 1
ATOM 810 O O . GLY A 1 100 ? -8.640 -0.296 24.718 1.00 85.38 100 GLY A O 1
ATOM 811 N N . SER A 1 101 ? -8.514 1.942 24.504 1.00 84.38 101 SER A N 1
ATOM 812 C CA . SER A 1 101 ? -8.511 2.196 25.950 1.00 84.38 101 SER A CA 1
ATOM 813 C C . SER A 1 101 ? -9.854 1.846 26.596 1.00 84.38 101 SER A C 1
ATOM 815 O O . SER A 1 101 ? -9.867 1.232 27.665 1.00 84.38 101 SER A O 1
ATOM 817 N N . GLN A 1 102 ? -10.975 2.108 25.917 1.00 87.75 102 GLN A N 1
ATOM 818 C CA . GLN A 1 102 ? -12.311 1.725 26.392 1.00 87.75 102 GLN A CA 1
ATOM 819 C C . GLN A 1 102 ? -12.472 0.195 26.472 1.00 87.75 102 GLN A C 1
ATOM 821 O O . GLN A 1 102 ? -12.955 -0.344 27.472 1.00 87.75 102 GLN A O 1
ATOM 826 N N . LEU A 1 103 ? -12.002 -0.543 25.461 1.00 89.50 103 LEU A N 1
ATOM 827 C CA . LEU A 1 103 ? -11.995 -2.009 25.473 1.00 89.50 103 LEU A CA 1
ATOM 828 C C . LEU A 1 103 ? -11.065 -2.566 26.556 1.00 89.50 103 LEU A C 1
ATOM 830 O O . LEU A 1 103 ? -11.416 -3.542 27.225 1.00 89.50 103 LEU A O 1
ATOM 834 N N . LEU A 1 104 ? -9.906 -1.945 26.783 1.00 89.56 104 LEU A N 1
ATOM 835 C CA . LEU A 1 104 ? -9.025 -2.299 27.895 1.00 89.56 104 LEU A CA 1
ATOM 836 C C . LEU A 1 104 ? -9.714 -2.094 29.246 1.00 89.56 104 LEU A C 1
ATOM 838 O O . LEU A 1 104 ? -9.662 -2.999 30.081 1.00 89.56 104 LEU A O 1
ATOM 842 N N . ALA A 1 105 ? -10.412 -0.976 29.448 1.00 87.50 105 ALA A N 1
ATOM 843 C CA . ALA A 1 105 ? -11.177 -0.722 30.665 1.00 87.50 105 ALA A CA 1
ATOM 844 C C . ALA A 1 105 ? -12.250 -1.802 30.895 1.00 87.50 105 ALA A C 1
ATOM 846 O O . ALA A 1 105 ? -12.364 -2.346 31.998 1.00 87.50 105 ALA A O 1
ATOM 847 N N . LEU A 1 106 ? -12.971 -2.204 29.841 1.00 89.88 106 LEU A N 1
ATOM 848 C CA . LEU A 1 106 ? -13.942 -3.303 29.905 1.00 89.88 106 LEU A CA 1
ATOM 849 C C . LEU A 1 106 ? -13.284 -4.652 30.216 1.00 89.88 106 LEU A C 1
ATOM 851 O O . LEU A 1 106 ? -13.799 -5.410 31.037 1.00 89.88 106 LEU A O 1
ATOM 855 N N . LYS A 1 107 ? -12.124 -4.951 29.622 1.00 91.62 107 LYS A N 1
ATOM 856 C CA . LYS A 1 107 ? -11.343 -6.156 29.941 1.00 91.62 107 LYS A CA 1
ATOM 857 C C . LYS A 1 107 ? -10.910 -6.174 31.407 1.00 91.62 107 LYS A C 1
ATOM 859 O O . LYS A 1 107 ? -11.043 -7.208 32.060 1.00 91.62 107 LYS A O 1
ATOM 864 N N . HIS A 1 108 ? -10.387 -5.058 31.914 1.00 89.00 108 HIS A N 1
ATOM 865 C CA . HIS A 1 108 ? -9.958 -4.935 33.308 1.00 89.00 108 HIS A CA 1
ATOM 866 C C . HIS A 1 108 ? -11.134 -5.127 34.264 1.00 89.00 108 HIS A C 1
ATOM 868 O O . HIS A 1 108 ? -11.027 -5.910 35.204 1.00 89.00 108 HIS A O 1
ATOM 874 N N . ARG A 1 109 ? -12.283 -4.515 33.965 1.00 87.06 109 ARG A N 1
ATOM 875 C CA . ARG A 1 109 ? -13.529 -4.713 34.715 1.00 87.06 109 ARG A CA 1
ATOM 876 C C . ARG A 1 109 ? -14.021 -6.160 34.673 1.00 87.06 109 ARG A C 1
ATOM 878 O O . ARG A 1 109 ? -14.494 -6.668 35.683 1.00 87.06 109 ARG A O 1
ATOM 885 N N . ALA A 1 110 ? -13.906 -6.833 33.529 1.00 89.38 110 ALA A N 1
ATOM 886 C CA . ALA A 1 110 ? -14.303 -8.231 33.373 1.00 89.38 110 ALA A CA 1
ATOM 887 C C . ALA A 1 110 ? -13.356 -9.224 34.073 1.00 89.38 110 ALA A C 1
ATOM 889 O O . ALA A 1 110 ? -13.745 -10.373 34.282 1.00 89.38 110 ALA A O 1
ATOM 890 N N . GLY A 1 111 ? -12.121 -8.817 34.393 1.00 89.38 111 GLY A N 1
ATOM 891 C CA . GLY A 1 111 ? -11.094 -9.695 34.963 1.00 89.38 111 GLY A CA 1
ATOM 892 C C . GLY A 1 111 ? -10.643 -10.815 34.015 1.00 89.38 111 GLY A C 1
ATOM 893 O O . GLY A 1 111 ? -10.173 -11.856 34.468 1.00 89.38 111 GLY A O 1
ATOM 894 N N . LEU A 1 112 ? -10.819 -10.642 32.699 1.00 89.62 112 LEU A N 1
ATOM 895 C CA . LEU A 1 112 ? -10.532 -11.677 31.703 1.00 89.62 112 LEU A CA 1
ATOM 896 C C . LEU A 1 112 ? -9.173 -11.476 31.026 1.00 89.62 112 LEU A C 1
ATOM 898 O O . LEU A 1 112 ? -8.740 -10.359 30.731 1.00 89.62 112 LEU A O 1
ATOM 902 N N . SER A 1 113 ? -8.511 -12.588 30.704 1.00 92.19 113 SER A N 1
ATOM 903 C CA . SER A 1 113 ? -7.365 -12.582 29.796 1.00 92.19 113 SER A CA 1
ATOM 904 C C . SER A 1 113 ? -7.831 -12.406 28.345 1.00 92.19 113 SER A C 1
ATOM 906 O O . SER A 1 113 ? -8.969 -12.720 27.996 1.00 92.19 113 SER A O 1
ATOM 908 N N . LEU A 1 114 ? -6.938 -11.940 27.465 1.00 90.69 114 LEU A N 1
ATOM 909 C CA . LEU A 1 114 ? -7.244 -11.832 26.031 1.00 90.69 114 LEU A CA 1
ATOM 910 C C . LEU A 1 114 ? -7.587 -13.188 25.402 1.00 90.69 114 LEU A C 1
ATOM 912 O O . LEU A 1 114 ? -8.392 -13.247 24.481 1.00 90.69 114 LEU A O 1
ATOM 916 N N . ASP A 1 115 ? -7.006 -14.272 25.914 1.00 89.62 115 ASP A N 1
ATOM 917 C CA . ASP A 1 115 ? -7.298 -15.626 25.447 1.00 89.62 115 ASP A CA 1
ATOM 918 C C . ASP A 1 115 ? -8.719 -16.068 25.834 1.00 89.62 115 ASP A C 1
ATOM 920 O O . ASP A 1 115 ? -9.470 -16.586 25.007 1.00 89.62 115 ASP A O 1
ATOM 924 N N . ALA A 1 116 ? -9.146 -15.753 27.063 1.00 88.06 116 ALA A N 1
ATOM 925 C CA . ALA A 1 116 ? -10.514 -16.002 27.511 1.00 88.06 116 ALA A CA 1
ATOM 926 C C . ALA A 1 116 ? -11.539 -15.181 26.711 1.00 88.06 116 ALA A C 1
ATOM 928 O O . ALA A 1 116 ? -12.604 -15.695 26.366 1.00 88.06 116 ALA A O 1
ATOM 929 N N . ILE A 1 117 ? -11.203 -13.932 26.368 1.00 91.62 117 ILE A N 1
ATOM 930 C CA . ILE A 1 117 ? -12.034 -13.074 25.513 1.00 91.62 117 ILE A CA 1
ATOM 931 C C . ILE A 1 117 ? -12.112 -13.641 24.091 1.00 91.62 117 ILE A C 1
ATOM 933 O O . ILE A 1 117 ? -13.207 -13.755 23.544 1.00 91.62 117 ILE A O 1
ATOM 937 N N . ALA A 1 118 ? -10.979 -14.046 23.507 1.00 90.25 118 ALA A N 1
ATOM 938 C CA . ALA A 1 118 ? -10.934 -14.659 22.182 1.00 90.25 118 ALA A CA 1
ATOM 939 C C . ALA A 1 118 ? -11.831 -15.900 22.115 1.00 90.25 118 ALA A C 1
ATOM 941 O O . ALA A 1 118 ? -12.708 -15.988 21.255 1.00 90.25 118 ALA A O 1
ATOM 942 N N . LYS A 1 119 ? -11.684 -16.810 23.083 1.00 90.81 119 LYS A N 1
ATOM 943 C CA . LYS A 1 119 ? -12.496 -18.025 23.177 1.00 90.81 119 LYS A CA 1
ATOM 944 C C . LYS A 1 119 ? -13.981 -17.717 23.388 1.00 90.81 119 LYS A C 1
ATOM 946 O O . LYS A 1 119 ? -14.822 -18.335 22.742 1.00 90.81 119 LYS A O 1
ATOM 951 N N . GLY A 1 120 ? -14.309 -16.752 24.250 1.00 85.75 120 GLY A N 1
ATOM 952 C CA . GLY A 1 120 ? -15.689 -16.316 24.492 1.00 85.75 120 GLY A CA 1
ATOM 953 C C . GLY A 1 120 ? -16.353 -15.663 23.274 1.00 85.75 120 GLY A C 1
ATOM 954 O O . GLY A 1 120 ? -17.564 -15.782 23.094 1.00 85.75 120 GLY A O 1
ATOM 955 N N . GLY A 1 121 ? -15.559 -15.014 22.418 1.00 86.69 121 GLY A N 1
ATOM 956 C CA . GLY A 1 121 ? -16.015 -14.382 21.179 1.00 86.69 121 GLY A CA 1
ATOM 957 C C . GLY A 1 121 ? -16.015 -15.302 19.955 1.00 86.69 121 GLY A C 1
ATOM 958 O O . GLY A 1 121 ? -16.568 -14.926 18.927 1.00 86.69 121 GLY A O 1
ATOM 959 N N . GLY A 1 122 ? -15.444 -16.507 20.055 1.00 86.94 122 GLY A N 1
ATOM 960 C CA . GLY A 1 122 ? -15.336 -17.452 18.938 1.00 86.94 122 GLY A CA 1
ATOM 961 C C . GLY A 1 122 ? -14.152 -17.198 17.996 1.00 86.94 122 GLY A C 1
ATOM 962 O O . GLY A 1 122 ? -14.182 -17.635 16.850 1.00 86.94 122 GLY A O 1
ATOM 963 N N . TYR A 1 123 ? -13.116 -16.499 18.460 1.00 90.00 123 TYR A N 1
ATOM 964 C CA . TYR A 1 123 ? -11.875 -16.285 17.714 1.00 90.00 123 TYR A CA 1
ATOM 965 C C . TYR A 1 123 ? -10.911 -17.473 17.847 1.00 90.00 123 TYR A C 1
ATOM 967 O O . TYR A 1 123 ? -10.964 -18.225 18.818 1.00 90.00 123 TYR A O 1
ATOM 975 N N . ALA A 1 124 ? -9.975 -17.596 16.898 1.00 83.06 124 ALA A N 1
ATOM 976 C CA . ALA A 1 124 ? -8.980 -18.672 16.873 1.00 83.06 124 ALA A CA 1
ATOM 977 C C . ALA A 1 124 ? -7.988 -18.628 18.054 1.00 83.06 124 ALA A C 1
ATOM 979 O O . ALA A 1 124 ? -7.474 -19.667 18.461 1.00 83.06 124 ALA A O 1
ATOM 980 N N . GLY A 1 125 ? -7.723 -17.446 18.620 1.00 86.81 125 GLY A N 1
ATOM 981 C CA . GLY A 1 125 ? -6.878 -17.293 19.804 1.00 86.81 125 GLY A CA 1
ATOM 982 C C . GLY A 1 125 ? -6.567 -15.835 20.138 1.00 86.81 125 GLY A C 1
ATOM 983 O O . GLY A 1 125 ? -7.040 -14.913 19.468 1.00 86.81 125 GLY A O 1
ATOM 984 N N . ARG A 1 126 ? -5.740 -15.622 21.172 1.00 89.94 126 ARG A N 1
ATOM 985 C CA . ARG A 1 126 ? -5.325 -14.291 21.662 1.00 89.94 126 ARG A CA 1
ATOM 986 C C . ARG A 1 126 ? -4.923 -13.314 20.550 1.00 89.94 126 ARG A C 1
ATOM 988 O O . ARG A 1 126 ? -5.369 -12.167 20.572 1.00 89.94 126 ARG A O 1
ATOM 995 N N . SER A 1 127 ? -4.100 -13.742 19.592 1.00 82.62 127 SER A N 1
ATOM 996 C CA . SER A 1 127 ? -3.565 -12.859 18.543 1.00 82.62 127 SER A CA 1
ATOM 997 C C . SER A 1 127 ? -4.658 -12.249 17.657 1.00 82.62 127 SER A C 1
ATOM 999 O O . SER A 1 127 ? -4.495 -11.133 17.175 1.00 82.62 127 SER A O 1
ATOM 1001 N N . SER A 1 128 ? -5.800 -12.929 17.495 1.00 81.50 128 SER A N 1
ATOM 1002 C CA . SER A 1 128 ? -6.927 -12.444 16.686 1.00 81.50 128 SER A CA 1
ATOM 1003 C C . SER A 1 128 ? -7.651 -11.249 17.312 1.00 81.50 128 SER A C 1
ATOM 1005 O O . SER A 1 128 ? -8.210 -10.428 16.587 1.00 81.50 128 SER A O 1
ATOM 1007 N N . VAL A 1 129 ? -7.644 -11.142 18.646 1.00 88.88 129 VAL A N 1
ATOM 1008 C CA . VAL A 1 129 ? -8.324 -10.054 19.372 1.00 88.88 129 VAL A CA 1
ATOM 1009 C C . VAL A 1 129 ? -7.367 -8.991 19.886 1.00 88.88 129 VAL A C 1
ATOM 1011 O O . VAL A 1 129 ? -7.785 -7.858 20.093 1.00 88.88 129 VAL A O 1
ATOM 1014 N N . GLN A 1 130 ? -6.088 -9.332 20.070 1.00 89.19 130 GLN A N 1
ATOM 1015 C CA . GLN A 1 130 ? -5.085 -8.455 20.676 1.00 89.19 130 GLN A CA 1
ATOM 1016 C C . GLN A 1 130 ? -5.022 -7.071 20.020 1.00 89.19 130 GLN A C 1
ATOM 1018 O O . GLN A 1 130 ? -4.888 -6.081 20.732 1.00 89.19 130 GLN A O 1
ATOM 1023 N N . ARG A 1 131 ? -5.188 -6.996 18.692 1.00 84.94 131 ARG A N 1
ATOM 1024 C CA . ARG A 1 131 ? -5.182 -5.733 17.937 1.00 84.94 131 ARG A CA 1
ATOM 1025 C C . ARG A 1 131 ? -6.220 -4.713 18.420 1.00 84.94 131 ARG A C 1
ATOM 1027 O O . ARG A 1 131 ? -5.934 -3.525 18.416 1.00 84.94 131 ARG A O 1
ATOM 1034 N N . TYR A 1 132 ? -7.391 -5.171 18.868 1.00 86.69 132 TYR A N 1
ATOM 1035 C CA . TYR A 1 132 ? -8.484 -4.296 19.302 1.00 86.69 132 TYR A CA 1
ATOM 1036 C C . TYR A 1 132 ? -8.276 -3.743 20.716 1.00 86.69 132 TYR A C 1
ATOM 1038 O O . TYR A 1 132 ? -8.844 -2.718 21.061 1.00 86.69 132 TYR A O 1
ATOM 1046 N N . PHE A 1 133 ? -7.462 -4.416 21.534 1.00 88.88 133 PHE A N 1
ATOM 1047 C CA . PHE A 1 133 ? -7.164 -4.023 22.916 1.00 88.88 133 PHE A CA 1
ATOM 1048 C C . PHE A 1 133 ? -5.834 -3.262 23.033 1.00 88.88 133 PHE A C 1
ATOM 1050 O O . PHE A 1 133 ? -5.266 -3.187 24.119 1.00 88.88 133 PHE A O 1
ATOM 1057 N N . SER A 1 134 ? -5.294 -2.743 21.929 1.00 84.62 134 SER A N 1
ATOM 1058 C CA . SER A 1 134 ? -4.150 -1.830 21.977 1.00 84.62 134 SER A CA 1
ATOM 1059 C C . SER A 1 134 ? -4.631 -0.439 22.374 1.00 84.62 134 SER A C 1
ATOM 1061 O O . SER A 1 134 ? -5.606 0.030 21.800 1.00 84.62 134 SER A O 1
ATOM 1063 N N . SER A 1 135 ? -3.943 0.252 23.285 1.00 79.31 135 SER A N 1
ATOM 1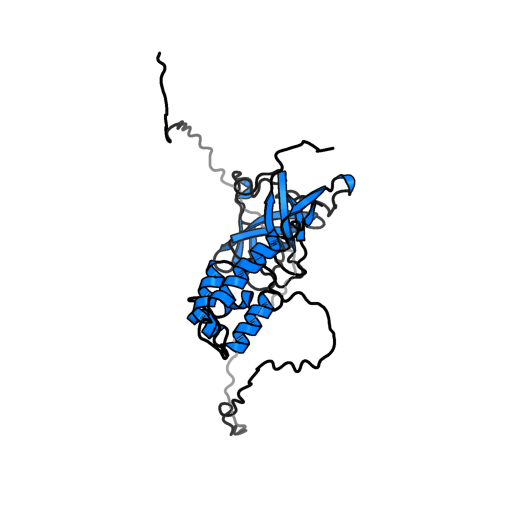064 C CA . SER A 1 135 ? -4.272 1.640 23.658 1.00 79.31 135 SER A CA 1
ATOM 1065 C C . SER A 1 135 ? -4.254 2.607 22.469 1.00 79.31 135 SER A C 1
ATOM 1067 O O . SER A 1 135 ? -4.949 3.616 22.490 1.00 79.31 135 SER A O 1
ATOM 1069 N N . ASP A 1 136 ? -3.508 2.280 21.412 1.00 73.75 136 ASP A N 1
ATOM 1070 C CA . ASP A 1 136 ? -3.417 3.084 20.189 1.00 73.75 136 ASP A CA 1
ATOM 1071 C C . ASP A 1 136 ? -4.490 2.746 19.137 1.00 73.75 136 ASP A C 1
ATOM 1073 O O . ASP A 1 136 ? -4.476 3.307 18.044 1.00 73.75 136 ASP A O 1
ATOM 1077 N N . PHE A 1 137 ? -5.423 1.829 19.423 1.00 78.88 137 PHE A N 1
ATOM 1078 C CA . PHE A 1 137 ? -6.502 1.499 18.490 1.00 78.88 137 PHE A CA 1
ATOM 1079 C C . PHE A 1 137 ? -7.566 2.609 18.467 1.00 78.88 137 PHE A C 1
ATOM 1081 O O . PHE A 1 137 ? -8.410 2.695 19.361 1.00 78.88 137 PHE A O 1
ATOM 1088 N N . SER A 1 138 ? -7.527 3.440 17.424 1.00 70.69 138 SER A N 1
ATOM 1089 C CA . SER A 1 138 ? -8.443 4.568 17.193 1.00 70.69 138 SER A CA 1
ATOM 1090 C C . SER A 1 138 ? -9.418 4.362 16.023 1.00 70.69 138 SER A C 1
ATOM 1092 O O . SER A 1 138 ? -10.192 5.258 15.706 1.00 70.69 138 SER A O 1
ATOM 1094 N N . GLY A 1 139 ? -9.398 3.198 15.366 1.00 69.75 139 GLY A N 1
ATOM 1095 C CA . GLY A 1 139 ? -10.303 2.890 14.253 1.00 69.75 139 GLY A CA 1
ATOM 1096 C C . GLY A 1 139 ? -11.689 2.418 14.715 1.00 69.75 139 GLY A C 1
ATOM 1097 O O . GLY A 1 139 ? -11.824 1.927 15.837 1.00 69.75 139 GLY A O 1
ATOM 1098 N N . PRO A 1 140 ? -12.722 2.489 13.854 1.00 70.31 140 PRO A N 1
ATOM 1099 C CA . PRO A 1 140 ? -14.044 1.978 14.191 1.00 70.31 140 PRO A CA 1
ATOM 1100 C C . PRO A 1 140 ? -13.972 0.473 14.463 1.00 70.31 140 PRO A C 1
ATOM 1102 O O . PRO A 1 140 ? -13.364 -0.285 13.702 1.00 70.31 140 PRO A O 1
ATOM 1105 N N . LEU A 1 141 ? -14.609 0.026 15.546 1.00 81.12 141 LEU A N 1
ATOM 1106 C CA . LEU A 1 141 ? -14.703 -1.397 15.849 1.00 81.12 141 LEU A CA 1
ATOM 1107 C C . LEU A 1 141 ? -15.595 -2.074 14.792 1.00 81.12 141 LEU A C 1
ATOM 1109 O O . LEU A 1 141 ? -16.770 -1.707 14.691 1.00 81.12 141 LEU A O 1
ATOM 1113 N N . PRO A 1 142 ? -15.089 -3.057 14.020 1.00 80.25 142 PRO A N 1
ATOM 1114 C CA . PRO A 1 142 ? -15.894 -3.751 13.022 1.00 80.25 142 PRO A CA 1
ATOM 1115 C C . PRO A 1 142 ? -17.164 -4.357 13.650 1.00 80.25 142 PRO A C 1
ATOM 1117 O O . PRO A 1 142 ? -17.083 -4.888 14.763 1.00 80.25 142 PRO A O 1
ATOM 1120 N N . PRO A 1 143 ? -18.339 -4.297 12.993 1.00 78.12 143 PRO A N 1
ATOM 1121 C CA . PRO A 1 143 ? -19.600 -4.751 13.590 1.00 78.12 143 PRO A CA 1
ATOM 1122 C C . PRO A 1 143 ? -19.584 -6.220 14.030 1.00 78.12 143 PRO A C 1
ATOM 1124 O O . PRO A 1 143 ? -20.109 -6.572 15.084 1.00 78.12 143 PRO A O 1
ATOM 1127 N N . ASP A 1 144 ? -18.944 -7.081 13.243 1.00 78.38 144 ASP A N 1
ATOM 1128 C CA . ASP A 1 144 ? -18.723 -8.493 13.555 1.00 78.38 144 ASP A CA 1
ATOM 1129 C C . ASP A 1 144 ? -17.842 -8.668 14.800 1.00 78.38 144 ASP A C 1
ATOM 1131 O O . ASP A 1 144 ? -18.174 -9.447 15.700 1.00 78.38 144 ASP A O 1
ATOM 1135 N N . ALA A 1 145 ? -16.770 -7.880 14.898 1.00 84.88 145 ALA A N 1
ATOM 1136 C CA . ALA A 1 145 ? -15.888 -7.883 16.050 1.00 84.88 145 ALA A CA 1
ATOM 1137 C C . ALA A 1 145 ? -16.597 -7.382 17.314 1.00 84.88 145 ALA A C 1
ATOM 1139 O O . ALA A 1 145 ? -16.448 -7.987 18.376 1.00 84.88 145 ALA A O 1
ATOM 1140 N N . ALA A 1 146 ? -17.419 -6.338 17.200 1.00 87.19 146 ALA A N 1
ATOM 1141 C CA . ALA A 1 146 ? -18.219 -5.805 18.297 1.00 87.19 146 ALA A CA 1
ATOM 1142 C C . ALA A 1 146 ? -19.219 -6.838 18.831 1.00 87.19 146 ALA A C 1
ATOM 1144 O O . ALA A 1 146 ? -19.306 -7.031 20.041 1.00 87.19 146 ALA A O 1
ATOM 1145 N N . VAL A 1 147 ? -19.917 -7.565 17.951 1.00 82.88 147 VAL A N 1
ATOM 1146 C CA . VAL A 1 147 ? -20.839 -8.647 18.344 1.00 82.88 147 VAL A CA 1
ATOM 1147 C C . VAL A 1 147 ? -20.095 -9.785 19.047 1.00 82.88 147 VAL A C 1
ATOM 1149 O O . VAL A 1 147 ? -20.552 -10.285 20.080 1.00 82.88 147 VAL A O 1
ATOM 1152 N N . ALA A 1 148 ? -18.938 -10.189 18.520 1.00 84.56 148 ALA A N 1
ATOM 1153 C CA . ALA A 1 148 ? -18.121 -11.241 19.117 1.00 84.56 148 ALA A CA 1
ATOM 1154 C C . ALA A 1 148 ? -17.581 -10.836 20.502 1.00 84.56 148 ALA A C 1
ATOM 1156 O O . ALA A 1 148 ? -17.663 -11.611 21.456 1.00 84.56 148 ALA A O 1
ATOM 1157 N N . LEU A 1 149 ? -17.086 -9.605 20.646 1.00 90.00 149 LEU A N 1
ATOM 1158 C CA . LEU A 1 149 ? -16.605 -9.078 21.925 1.00 90.00 149 LEU A CA 1
ATOM 1159 C C . LEU A 1 149 ? -17.749 -8.864 22.924 1.00 90.00 149 LEU A C 1
ATOM 1161 O O . LEU A 1 149 ? -17.590 -9.188 24.100 1.00 90.00 149 LEU A O 1
ATOM 1165 N N . ALA A 1 150 ? -18.920 -8.408 22.468 1.00 89.88 150 ALA A N 1
ATOM 1166 C CA . ALA A 1 150 ? -20.114 -8.281 23.299 1.00 89.88 150 ALA A CA 1
ATOM 1167 C C . ALA A 1 150 ? -20.522 -9.638 23.880 1.00 89.88 150 ALA A C 1
ATOM 1169 O O . ALA A 1 150 ? -20.809 -9.732 25.069 1.00 89.88 150 ALA A O 1
ATOM 1170 N N . ARG A 1 151 ? -20.469 -10.713 23.082 1.00 88.88 151 ARG A N 1
ATOM 1171 C CA . ARG A 1 151 ? -20.728 -12.079 23.563 1.00 88.88 151 ARG A CA 1
ATOM 1172 C C . ARG A 1 151 ? -19.728 -12.524 24.632 1.00 88.88 151 ARG A C 1
ATOM 1174 O O . ARG A 1 151 ? -20.122 -13.187 25.587 1.00 88.88 151 ARG A O 1
ATOM 1181 N N . ALA A 1 152 ? -18.454 -12.167 24.478 1.00 90.19 152 ALA A N 1
ATOM 1182 C CA . ALA A 1 152 ? -17.401 -12.545 25.417 1.00 90.19 152 ALA A CA 1
ATOM 1183 C C . ALA A 1 152 ? -17.477 -11.781 26.753 1.00 90.19 152 ALA A C 1
ATOM 1185 O O . ALA A 1 152 ? -17.175 -12.345 27.806 1.00 90.19 152 ALA A O 1
ATOM 1186 N N . LEU A 1 153 ? -17.855 -10.500 26.704 1.00 89.62 153 LEU A N 1
ATOM 1187 C CA . LEU A 1 153 ? -17.798 -9.575 27.840 1.00 89.62 153 LEU A CA 1
ATOM 1188 C C . LEU A 1 153 ? -19.145 -9.389 28.553 1.00 89.62 153 LEU A C 1
ATOM 1190 O O . LEU A 1 153 ? -19.153 -9.039 29.732 1.00 89.62 153 LEU A O 1
ATOM 1194 N N . ALA A 1 154 ? -20.278 -9.625 27.884 1.00 89.19 154 ALA A N 1
ATOM 1195 C CA . ALA A 1 154 ? -21.595 -9.423 28.482 1.00 89.19 154 ALA A CA 1
ATOM 1196 C C . ALA A 1 154 ? -21.801 -10.301 29.728 1.00 89.19 154 ALA A C 1
ATOM 1198 O O . ALA A 1 154 ? -21.513 -11.500 29.737 1.00 89.19 154 ALA A O 1
ATOM 1199 N N . GLY A 1 155 ? -22.313 -9.688 30.796 1.00 85.62 155 GLY A N 1
ATOM 1200 C CA . GLY A 1 155 ? -22.538 -10.348 32.083 1.00 85.62 155 GLY A CA 1
ATOM 1201 C C . GLY A 1 155 ? -21.266 -10.597 32.901 1.00 85.62 155 GLY A C 1
ATOM 1202 O O . GLY A 1 155 ? -21.329 -11.307 33.901 1.00 85.62 155 GLY A O 1
ATOM 1203 N N . LYS A 1 156 ? -20.111 -10.054 32.491 1.00 87.06 156 LYS A N 1
ATOM 1204 C CA . LYS A 1 156 ? -18.843 -10.144 33.235 1.00 87.06 156 LYS A CA 1
ATOM 1205 C C . LYS A 1 156 ? -18.552 -8.855 34.003 1.00 87.06 156 LYS A C 1
ATOM 1207 O O . LYS A 1 156 ? -19.017 -7.785 33.617 1.00 87.06 156 LYS A O 1
ATOM 1212 N N . GLY A 1 157 ? -17.739 -8.977 35.051 1.00 86.06 157 GLY A N 1
ATOM 1213 C CA . GLY A 1 157 ? -17.301 -7.862 35.892 1.00 86.06 157 GLY A CA 1
ATOM 1214 C C . GLY A 1 157 ? -18.356 -7.339 36.867 1.00 86.06 157 GLY A C 1
ATOM 1215 O O . GLY A 1 157 ? -19.513 -7.757 36.829 1.00 86.06 157 GLY A O 1
ATOM 1216 N N . GLU A 1 158 ? -17.931 -6.406 37.721 1.00 78.75 158 GLU A N 1
ATOM 1217 C CA . GLU A 1 158 ? -18.789 -5.674 38.659 1.00 78.75 158 GLU A CA 1
ATOM 1218 C C . GLU A 1 158 ? -18.618 -4.155 38.438 1.00 78.75 158 GLU A C 1
ATOM 1220 O O . GLU A 1 158 ? -17.497 -3.655 38.553 1.00 78.75 158 GLU A O 1
ATOM 1225 N N . PRO A 1 159 ? -19.678 -3.407 38.068 1.00 79.56 159 PRO A N 1
ATOM 1226 C CA . PRO A 1 159 ? -21.006 -3.907 37.703 1.00 79.56 159 PRO A CA 1
ATOM 1227 C C . PRO A 1 159 ? -20.956 -4.801 36.454 1.00 79.56 159 PRO A C 1
ATOM 1229 O O . PRO A 1 159 ? -19.992 -4.738 35.688 1.00 79.56 159 PRO A O 1
ATOM 1232 N N . SER A 1 160 ? -21.989 -5.598 36.184 1.00 86.31 160 SER A N 1
ATOM 1233 C CA . SER A 1 160 ? -22.020 -6.433 34.972 1.00 86.31 160 SER A CA 1
ATOM 1234 C C . SER A 1 160 ? -21.983 -5.591 33.692 1.00 86.31 160 SER A C 1
ATOM 1236 O O . SER A 1 160 ? -22.739 -4.628 33.547 1.00 86.31 160 SER A O 1
ATOM 1238 N N . ILE A 1 161 ? -21.099 -5.946 32.760 1.00 87.94 161 ILE A N 1
ATOM 1239 C CA . ILE A 1 161 ? -20.991 -5.303 31.444 1.00 87.94 161 ILE A CA 1
ATOM 1240 C C . ILE A 1 161 ? -22.212 -5.684 30.600 1.00 87.94 161 ILE A C 1
ATOM 1242 O O . ILE A 1 161 ? -22.549 -6.868 30.492 1.00 87.94 161 ILE A O 1
ATOM 1246 N N . LYS A 1 162 ? -22.886 -4.704 29.991 1.00 88.75 162 LYS A N 1
ATOM 1247 C CA . LYS A 1 162 ? -24.010 -4.963 29.080 1.00 88.75 162 LYS A CA 1
ATOM 1248 C C . LYS A 1 162 ? -23.488 -5.154 27.659 1.00 88.75 162 LYS A C 1
ATOM 1250 O O . LYS A 1 162 ? -22.520 -4.514 27.262 1.00 88.75 162 LYS A O 1
ATOM 1255 N N . ALA A 1 163 ? -24.152 -5.996 26.865 1.00 83.50 163 ALA A N 1
ATOM 1256 C CA . ALA A 1 163 ? -23.812 -6.157 25.447 1.00 83.50 163 ALA A CA 1
ATOM 1257 C C . ALA A 1 163 ? -23.849 -4.809 24.698 1.00 83.50 163 ALA A C 1
ATOM 1259 O O . ALA A 1 163 ? -22.963 -4.520 23.896 1.00 83.50 163 ALA A O 1
ATOM 1260 N N . ASP A 1 164 ? -24.813 -3.953 25.046 1.00 80.88 164 ASP A N 1
ATOM 1261 C CA . ASP A 1 164 ? -24.949 -2.598 24.507 1.00 80.88 164 ASP A CA 1
ATOM 1262 C C . ASP A 1 164 ? -23.728 -1.711 24.772 1.00 80.88 164 ASP A C 1
ATOM 1264 O O . ASP A 1 164 ? -23.428 -0.853 23.949 1.00 80.88 164 ASP A O 1
ATOM 1268 N N . ASP A 1 165 ? -23.007 -1.906 25.882 1.00 82.81 165 ASP A N 1
ATOM 1269 C CA . ASP A 1 165 ? -21.822 -1.101 26.209 1.00 82.81 165 ASP A CA 1
ATOM 1270 C C . ASP A 1 165 ? -20.688 -1.360 25.207 1.00 82.81 165 ASP A C 1
ATOM 1272 O O . ASP A 1 165 ? -19.950 -0.445 24.863 1.00 82.81 165 ASP A O 1
ATOM 1276 N N . VAL A 1 166 ? -20.594 -2.588 24.682 1.00 83.06 166 VAL A N 1
ATOM 1277 C CA . VAL A 1 166 ? -19.617 -2.968 23.649 1.00 83.06 166 VAL A CA 1
ATOM 1278 C C . VAL A 1 166 ? -20.117 -2.587 22.256 1.00 83.06 166 VAL A C 1
ATOM 1280 O O . VAL A 1 166 ? -19.352 -2.080 21.440 1.00 83.06 166 VAL A O 1
ATOM 1283 N N . LEU A 1 167 ? -21.409 -2.789 21.970 1.00 81.94 167 LEU A N 1
ATOM 1284 C CA . LEU A 1 167 ? -21.988 -2.453 20.664 1.00 81.94 167 LEU A CA 1
ATOM 1285 C C . LEU A 1 167 ? -21.970 -0.943 20.395 1.00 81.94 167 LEU A C 1
ATOM 1287 O O . LEU A 1 167 ? -21.697 -0.526 19.267 1.00 81.94 167 LEU A O 1
ATOM 1291 N N . LYS A 1 168 ? -22.172 -0.114 21.425 1.00 81.31 168 LYS A N 1
ATOM 1292 C CA . LYS A 1 168 ? -22.015 1.344 21.332 1.00 81.31 168 LYS A CA 1
ATOM 1293 C C . LYS A 1 168 ? -20.623 1.761 20.870 1.00 81.31 168 LYS A C 1
ATOM 1295 O O . LYS A 1 168 ? -20.530 2.771 20.198 1.00 81.31 168 LYS A O 1
ATOM 1300 N N . LEU A 1 169 ? -19.567 0.991 21.127 1.00 78.94 169 LEU A N 1
ATOM 1301 C CA . LEU A 1 169 ? -18.223 1.325 20.631 1.00 78.94 169 LEU A CA 1
ATOM 1302 C C . LEU A 1 169 ? -18.112 1.208 19.104 1.00 78.94 169 LEU A C 1
ATOM 1304 O O . LEU A 1 169 ? -17.303 1.897 18.496 1.00 78.94 169 LEU A O 1
ATOM 1308 N N . SER A 1 170 ? -18.953 0.380 18.472 1.00 76.31 170 SER A N 1
ATOM 1309 C CA . SER A 1 170 ? -19.043 0.316 17.005 1.00 76.31 170 SER A CA 1
ATOM 1310 C C . SER A 1 170 ? -19.907 1.436 16.416 1.00 76.31 170 SER A C 1
ATOM 1312 O O . SER A 1 170 ? -19.614 1.947 15.341 1.00 76.31 170 SER A O 1
ATOM 1314 N N . ILE A 1 171 ? -20.961 1.841 17.135 1.00 63.88 171 ILE A N 1
ATOM 1315 C CA . ILE A 1 171 ? -21.986 2.773 16.647 1.00 63.88 171 ILE A CA 1
ATOM 1316 C C . ILE A 1 171 ? -21.651 4.230 16.990 1.00 63.88 171 ILE A C 1
ATOM 1318 O O . ILE A 1 171 ? -21.770 5.094 16.129 1.00 63.88 171 ILE A O 1
ATOM 1322 N N . SER A 1 172 ? -21.215 4.518 18.219 1.00 58.84 172 SER A N 1
ATOM 1323 C CA . SER A 1 172 ? -20.885 5.867 18.691 1.00 58.84 172 SER A CA 1
ATOM 1324 C C . SER A 1 172 ? -19.708 6.470 17.940 1.00 58.84 172 SER A C 1
ATOM 1326 O O . SER A 1 172 ? -19.737 7.668 17.696 1.00 58.84 172 SER A O 1
ATOM 1328 N N . GLU A 1 173 ? -18.722 5.674 17.517 1.00 57.56 173 GLU A N 1
ATOM 1329 C CA . GLU A 1 173 ? -17.620 6.195 16.704 1.00 57.56 173 GLU A CA 1
ATOM 1330 C C . GLU A 1 173 ? -18.004 6.336 15.234 1.00 57.56 173 GLU A C 1
ATOM 1332 O O . GLU A 1 173 ? -17.664 7.332 14.613 1.00 57.56 173 GLU A O 1
ATOM 1337 N N . ALA A 1 174 ? -18.813 5.423 14.687 1.00 53.53 174 ALA A N 1
ATOM 1338 C CA . ALA A 1 174 ? -19.390 5.610 13.356 1.00 53.53 174 ALA A CA 1
ATOM 1339 C C . ALA A 1 174 ? -20.274 6.873 13.285 1.00 53.53 174 ALA A C 1
ATOM 1341 O O . ALA A 1 174 ? -20.248 7.588 12.288 1.00 53.53 174 ALA A O 1
ATOM 1342 N N . LEU A 1 175 ? -21.026 7.176 14.351 1.00 55.00 175 LEU A N 1
ATOM 1343 C CA . LEU A 1 175 ? -21.820 8.402 14.485 1.00 55.00 175 LEU A CA 1
ATOM 1344 C C . LEU A 1 175 ? -20.959 9.639 14.771 1.00 55.00 175 LEU A C 1
ATOM 1346 O O . LEU A 1 175 ? -21.236 10.683 14.190 1.00 55.00 175 LEU A O 1
ATOM 1350 N N . ARG A 1 176 ? -19.912 9.543 15.604 1.00 55.06 176 ARG A N 1
ATOM 1351 C CA . ARG A 1 176 ? -18.953 10.640 15.837 1.00 55.06 176 ARG A CA 1
ATOM 1352 C C . ARG A 1 176 ? -18.198 10.998 14.562 1.00 55.06 176 ARG A C 1
ATOM 1354 O O . ARG A 1 176 ? -18.217 12.164 14.176 1.00 55.06 176 ARG A O 1
ATOM 1361 N N . ALA A 1 177 ? -17.673 9.997 13.857 1.00 52.75 177 ALA A N 1
ATOM 1362 C CA . ALA A 1 177 ? -17.053 10.129 12.541 1.00 52.75 177 ALA A CA 1
ATOM 1363 C C . ALA A 1 177 ? -18.014 10.691 11.481 1.00 52.75 177 ALA A C 1
ATOM 1365 O O . ALA A 1 177 ? -17.571 11.367 10.560 1.00 52.75 177 ALA A O 1
ATOM 1366 N N . ALA A 1 178 ? -19.324 10.449 11.611 1.00 54.25 178 ALA A N 1
ATOM 1367 C CA . ALA A 1 178 ? -20.343 11.036 10.739 1.00 54.25 178 ALA A CA 1
ATOM 1368 C C . ALA A 1 178 ? -20.793 12.454 11.156 1.00 54.25 178 ALA A C 1
ATOM 1370 O O . ALA A 1 178 ? -21.441 13.134 10.364 1.00 54.25 178 ALA A O 1
ATOM 1371 N N . SER A 1 179 ? -20.500 12.891 12.387 1.00 52.03 179 SER A N 1
ATOM 1372 C CA . SER A 1 179 ? -20.918 14.193 12.942 1.00 52.03 179 SER A CA 1
ATOM 1373 C C . SER A 1 179 ? -19.822 15.267 12.950 1.00 52.03 179 SER A C 1
ATOM 1375 O O . SER A 1 179 ? -20.135 16.443 13.123 1.00 52.03 179 SER A O 1
ATOM 1377 N N . GLY A 1 180 ? -18.558 14.884 12.749 1.00 54.25 180 GLY A N 1
ATOM 1378 C CA . GLY A 1 180 ? -17.483 15.805 12.378 1.00 54.25 180 GLY A CA 1
ATOM 1379 C C . GLY A 1 180 ? -17.449 16.005 10.863 1.00 54.25 180 GLY A C 1
ATOM 1380 O O . GLY A 1 180 ? -17.793 15.091 10.115 1.00 54.25 180 GLY A O 1
ATOM 1381 N N . GLU A 1 181 ? -17.030 17.186 10.394 1.00 55.47 181 GLU A N 1
ATOM 1382 C CA . GLU A 1 181 ? -16.639 17.345 8.986 1.00 55.47 181 GLU A CA 1
ATOM 1383 C C . GLU A 1 181 ? -15.650 16.220 8.638 1.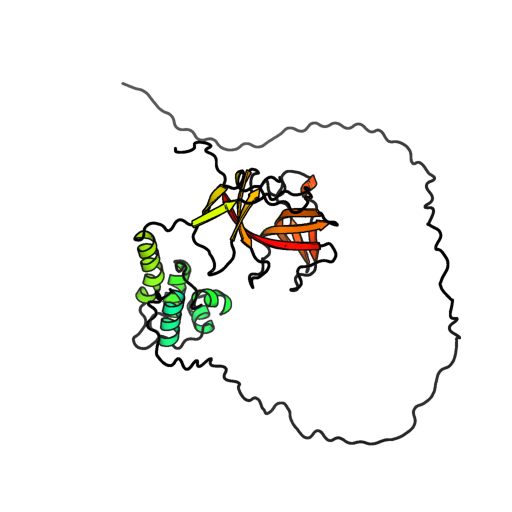00 55.47 181 GLU A C 1
ATOM 1385 O O . GLU A 1 181 ? -14.697 16.018 9.401 1.00 55.47 181 GLU A O 1
ATOM 1390 N N . PRO A 1 182 ? -15.861 15.455 7.549 1.00 59.41 182 PRO A N 1
ATOM 1391 C CA . PRO A 1 182 ? -14.982 14.349 7.212 1.00 59.41 182 PRO A CA 1
ATOM 1392 C C . PRO A 1 182 ? -13.564 14.892 7.067 1.00 59.41 182 PRO A C 1
ATOM 1394 O O . PRO A 1 182 ? -13.281 15.692 6.170 1.00 59.41 182 PRO A O 1
ATOM 1397 N N . GLN A 1 183 ? -12.679 14.490 7.980 1.00 68.81 183 GLN A N 1
ATOM 1398 C CA . GLN A 1 183 ? -11.292 14.915 7.941 1.00 68.81 183 GLN A CA 1
ATOM 1399 C C . GLN A 1 183 ? -10.682 14.376 6.648 1.00 68.81 183 GLN A C 1
ATOM 1401 O O . GLN A 1 183 ? -10.560 13.166 6.456 1.00 68.81 183 GLN A O 1
ATOM 1406 N N . ARG A 1 184 ? -10.362 15.287 5.729 1.00 82.12 184 ARG A N 1
ATOM 1407 C CA . ARG A 1 184 ? -9.739 14.939 4.454 1.00 82.12 184 ARG A CA 1
ATOM 1408 C C . ARG A 1 184 ? -8.247 14.790 4.666 1.00 82.12 184 ARG A C 1
ATOM 1410 O O . ARG A 1 184 ? -7.607 15.667 5.248 1.00 82.12 184 ARG A O 1
ATOM 1417 N N . TYR A 1 185 ? -7.700 13.693 4.170 1.00 88.44 185 TYR A N 1
ATOM 1418 C CA . TYR A 1 185 ? -6.269 13.443 4.180 1.00 88.44 185 TYR A CA 1
ATOM 1419 C C . TYR A 1 185 ? -5.761 13.544 2.755 1.00 88.44 185 TYR A C 1
ATOM 1421 O O . TYR A 1 185 ? -6.414 13.076 1.827 1.00 88.44 185 TYR A O 1
ATOM 1429 N N . PHE A 1 186 ? -4.591 14.147 2.590 1.00 92.69 186 PHE A N 1
ATOM 1430 C CA . PHE A 1 186 ? -3.951 14.288 1.293 1.00 92.69 186 PHE A CA 1
ATOM 1431 C C . PHE A 1 186 ? -2.557 13.673 1.330 1.00 92.69 186 PHE A C 1
ATOM 1433 O O . PHE A 1 186 ? -1.864 13.764 2.344 1.00 92.69 186 PHE A O 1
ATOM 1440 N N . LEU A 1 187 ? -2.160 13.043 0.228 1.00 94.06 187 LEU A N 1
ATOM 1441 C CA . LEU A 1 187 ? -0.788 12.611 -0.020 1.00 94.06 187 LEU A CA 1
ATOM 1442 C C . LEU A 1 187 ? -0.307 13.196 -1.341 1.00 94.06 187 LEU A C 1
ATOM 1444 O O . LEU A 1 187 ? -1.028 13.158 -2.337 1.00 94.06 187 LEU A O 1
ATOM 1448 N N . THR A 1 188 ? 0.925 13.685 -1.353 1.00 94.69 188 THR A N 1
ATOM 1449 C CA . THR A 1 188 ? 1.573 14.180 -2.563 1.00 94.69 188 THR A CA 1
ATOM 1450 C C . THR A 1 188 ? 2.149 13.014 -3.360 1.00 94.69 188 THR A C 1
ATOM 1452 O O . THR A 1 188 ? 2.894 12.190 -2.831 1.00 94.69 188 THR A O 1
ATOM 1455 N N . VAL A 1 189 ? 1.795 12.939 -4.642 1.00 93.88 189 VAL A N 1
ATOM 1456 C CA . VAL A 1 189 ? 2.379 12.002 -5.603 1.00 93.88 189 VAL A CA 1
ATOM 1457 C C . VAL A 1 189 ? 3.729 12.549 -6.054 1.00 93.88 189 VAL A C 1
ATOM 1459 O O . VAL A 1 189 ? 3.788 13.597 -6.696 1.00 93.88 189 VAL A O 1
ATOM 1462 N N . GLU A 1 190 ? 4.809 11.844 -5.714 1.00 91.06 190 GLU A N 1
ATOM 1463 C CA . GLU A 1 190 ? 6.189 12.349 -5.856 1.00 91.06 190 GLU A CA 1
ATOM 1464 C C . GLU A 1 190 ? 7.092 11.517 -6.783 1.00 91.06 190 GLU A C 1
ATOM 1466 O O . GLU A 1 190 ? 8.268 11.833 -6.967 1.00 91.06 190 GLU A O 1
ATOM 1471 N N . GLY A 1 191 ? 6.552 10.464 -7.400 1.00 91.25 191 GLY A N 1
ATOM 1472 C CA . GLY A 1 191 ? 7.323 9.608 -8.294 1.00 91.25 191 GLY A CA 1
ATOM 1473 C C . GLY A 1 191 ? 6.493 8.555 -9.014 1.00 91.25 191 GLY A C 1
ATOM 1474 O O . GLY A 1 191 ? 5.261 8.536 -8.939 1.00 91.25 191 GLY A O 1
ATOM 1475 N N . THR A 1 192 ? 7.183 7.649 -9.708 1.00 92.62 192 THR A N 1
ATOM 1476 C CA . THR A 1 192 ? 6.562 6.574 -10.494 1.00 92.62 192 THR A CA 1
ATOM 1477 C C . THR A 1 192 ? 7.032 5.195 -10.083 1.00 92.62 192 THR A C 1
ATOM 1479 O O . THR A 1 192 ? 8.199 5.009 -9.749 1.00 92.62 192 THR A O 1
ATOM 1482 N N . VAL A 1 193 ? 6.148 4.220 -10.258 1.00 93.19 193 VAL A N 1
ATOM 1483 C CA . VAL A 1 193 ? 6.452 2.794 -10.162 1.00 93.19 193 VAL A CA 1
ATOM 1484 C C . VAL A 1 193 ? 6.335 2.168 -11.548 1.00 93.19 193 VAL A C 1
ATOM 1486 O O . VAL A 1 193 ? 5.278 2.225 -12.186 1.00 93.19 193 VAL A O 1
ATOM 1489 N N . GLU A 1 194 ? 7.426 1.567 -12.017 1.00 94.25 194 GLU A N 1
ATOM 1490 C CA . GLU A 1 194 ? 7.535 1.025 -13.366 1.00 94.25 194 GLU A CA 1
ATOM 1491 C C . GLU A 1 194 ? 8.515 -0.146 -13.438 1.00 94.25 194 GLU A C 1
ATOM 1493 O O . GLU A 1 194 ? 9.718 0.006 -13.253 1.00 94.25 194 GLU A O 1
ATOM 1498 N N . ALA A 1 195 ? 7.992 -1.335 -13.743 1.00 90.81 195 ALA A N 1
ATOM 1499 C CA . ALA A 1 195 ? 8.826 -2.507 -13.972 1.00 90.81 195 ALA A CA 1
ATOM 1500 C C . ALA A 1 195 ? 9.657 -2.368 -15.257 1.00 90.81 195 ALA A C 1
ATOM 1502 O O . ALA A 1 195 ? 9.127 -1.997 -16.303 1.00 90.81 195 ALA A O 1
ATOM 1503 N N . GLY A 1 196 ? 10.929 -2.747 -15.184 1.00 86.75 196 GLY A N 1
ATOM 1504 C CA . GLY A 1 196 ? 11.895 -2.730 -16.277 1.00 86.75 196 GLY A CA 1
ATOM 1505 C C . GLY A 1 196 ? 12.606 -1.391 -16.480 1.00 86.75 196 GLY A C 1
ATOM 1506 O O . GLY A 1 196 ? 13.511 -1.326 -17.312 1.00 86.75 196 GLY A O 1
ATOM 1507 N N . VAL A 1 197 ? 12.244 -0.340 -15.735 1.00 89.56 197 VAL A N 1
ATOM 1508 C CA . VAL A 1 197 ? 12.830 0.997 -15.891 1.00 89.56 197 VAL A CA 1
ATOM 1509 C C . VAL A 1 197 ? 13.765 1.312 -14.730 1.00 89.56 197 VAL A C 1
ATOM 1511 O O . VAL A 1 197 ? 13.343 1.541 -13.601 1.00 89.56 197 VAL A O 1
ATOM 1514 N N . TRP A 1 198 ? 15.053 1.361 -15.052 1.00 89.56 198 TRP A N 1
ATOM 1515 C CA . TRP A 1 198 ? 16.138 1.688 -14.136 1.00 89.56 198 TRP A CA 1
ATOM 1516 C C . TRP A 1 198 ? 16.435 3.182 -14.210 1.00 89.56 198 TRP A C 1
ATOM 1518 O O . TRP A 1 198 ? 16.661 3.707 -15.303 1.00 89.56 198 TRP A O 1
ATOM 1528 N N . ARG A 1 199 ? 16.417 3.873 -13.070 1.00 85.88 199 ARG A N 1
ATOM 1529 C CA . ARG A 1 199 ? 16.640 5.321 -13.000 1.00 85.88 199 ARG A CA 1
ATOM 1530 C C . ARG A 1 199 ? 17.698 5.650 -11.959 1.00 85.88 199 ARG A C 1
ATOM 1532 O O . ARG A 1 199 ? 17.788 4.997 -10.923 1.00 85.88 199 ARG A O 1
ATOM 1539 N N . GLU A 1 200 ? 18.463 6.698 -12.224 1.00 81.50 200 GLU A N 1
ATOM 1540 C CA . GLU A 1 200 ? 19.171 7.414 -11.167 1.00 81.50 200 GLU A CA 1
ATOM 1541 C C . GLU A 1 200 ? 18.110 8.074 -10.285 1.00 81.50 200 GLU A C 1
ATOM 1543 O O . GLU A 1 200 ? 17.125 8.605 -10.808 1.00 81.50 200 GLU A O 1
ATOM 1548 N N . GLN A 1 201 ? 18.264 7.977 -8.966 1.00 65.81 201 GLN A N 1
ATOM 1549 C CA . GLN A 1 201 ? 17.273 8.388 -7.972 1.00 65.81 201 GLN A CA 1
ATOM 1550 C C . GLN A 1 201 ? 16.939 9.885 -8.125 1.00 65.81 201 GLN A C 1
ATOM 1552 O O . GLN A 1 201 ? 17.573 10.752 -7.537 1.00 65.81 201 GLN A O 1
ATOM 1557 N N . SER A 1 202 ? 15.961 10.185 -8.978 1.00 60.38 202 SER A N 1
ATOM 1558 C CA . SER A 1 202 ? 15.547 11.537 -9.338 1.00 60.38 202 SER A CA 1
ATOM 1559 C C . SER A 1 202 ? 14.113 11.704 -8.871 1.00 60.38 202 SER A C 1
ATOM 1561 O O . SER A 1 202 ? 13.191 11.126 -9.454 1.00 60.38 202 SER A O 1
ATOM 1563 N N . GLU A 1 203 ? 13.929 12.447 -7.783 1.00 69.50 203 GLU A N 1
ATOM 1564 C CA . GLU A 1 203 ? 12.599 12.877 -7.364 1.00 69.50 203 GLU A CA 1
ATOM 1565 C C . GLU A 1 203 ? 11.946 13.693 -8.479 1.00 69.50 203 GLU A C 1
ATOM 1567 O O . GLU A 1 203 ? 12.616 14.437 -9.201 1.00 69.50 203 GLU A O 1
ATOM 1572 N N . TRP A 1 204 ? 10.623 13.589 -8.609 1.00 82.69 204 TRP A N 1
ATOM 1573 C CA . TRP A 1 204 ? 9.904 14.483 -9.505 1.00 82.69 204 TRP A CA 1
ATOM 1574 C C . TRP A 1 204 ? 10.128 15.943 -9.096 1.00 82.69 204 TRP A C 1
ATOM 1576 O O . TRP A 1 204 ? 10.102 16.247 -7.893 1.00 82.69 204 TRP A O 1
ATOM 1586 N N . PRO A 1 205 ? 10.311 16.863 -10.061 1.00 85.62 205 PRO A N 1
ATOM 1587 C CA . PRO A 1 205 ? 10.340 18.283 -9.751 1.00 85.62 205 PRO A CA 1
ATOM 1588 C C . PRO A 1 205 ? 9.011 18.681 -9.105 1.00 85.62 205 PRO A C 1
ATOM 1590 O O . PRO A 1 205 ? 7.959 18.147 -9.453 1.00 85.62 205 PRO A O 1
ATOM 1593 N N . GLU A 1 206 ? 9.042 19.630 -8.168 1.00 85.00 206 GLU A N 1
ATOM 1594 C CA . GLU A 1 206 ? 7.856 20.053 -7.407 1.00 85.00 206 GLU A CA 1
ATOM 1595 C C . GLU A 1 206 ? 6.674 20.440 -8.316 1.00 85.00 206 GLU A C 1
ATOM 1597 O O . GLU A 1 206 ? 5.527 20.143 -8.001 1.00 85.00 206 GLU A O 1
ATOM 1602 N N . SER A 1 207 ? 6.955 20.995 -9.500 1.00 87.06 207 SER A N 1
ATOM 1603 C CA . SER A 1 207 ? 5.953 21.357 -10.512 1.00 87.06 207 SER A CA 1
ATOM 1604 C C . SER A 1 207 ? 5.173 20.182 -11.115 1.00 87.06 207 SER A C 1
ATOM 1606 O O . SER A 1 207 ? 4.124 20.402 -11.717 1.00 87.06 207 SER A O 1
ATOM 1608 N N . GLU A 1 208 ? 5.692 18.957 -11.019 1.00 87.94 208 GLU A N 1
ATOM 1609 C CA . GLU A 1 208 ? 5.042 17.734 -11.516 1.00 87.94 208 GLU A CA 1
ATOM 1610 C C . GLU A 1 208 ? 4.319 16.960 -10.406 1.00 87.94 208 GLU A C 1
ATOM 1612 O O . GLU A 1 208 ? 3.528 16.057 -10.694 1.00 87.94 208 GLU A O 1
ATOM 1617 N N . ARG A 1 209 ? 4.551 17.329 -9.142 1.00 92.75 209 ARG A N 1
ATOM 1618 C CA . ARG A 1 209 ? 3.897 16.720 -7.984 1.00 92.75 209 ARG A CA 1
ATOM 1619 C C . ARG A 1 209 ? 2.444 17.183 -7.897 1.00 92.75 209 ARG A C 1
ATOM 1621 O O . ARG A 1 209 ? 2.096 18.302 -8.276 1.00 92.75 209 ARG A O 1
ATOM 1628 N N . TYR A 1 210 ? 1.571 16.315 -7.402 1.00 93.12 210 TYR A N 1
ATOM 1629 C CA . TYR A 1 210 ? 0.164 16.649 -7.182 1.00 93.12 210 TYR A CA 1
ATOM 1630 C C . TYR A 1 210 ? -0.419 15.859 -6.024 1.00 93.12 210 TYR A C 1
ATOM 1632 O O . TYR A 1 210 ? -0.023 14.724 -5.775 1.00 93.12 210 TYR A O 1
ATOM 1640 N N . ASP A 1 211 ? -1.418 16.431 -5.361 1.00 93.38 211 ASP A N 1
ATOM 1641 C CA . ASP A 1 211 ? -2.046 15.779 -4.222 1.00 93.38 211 ASP A CA 1
ATOM 1642 C C . ASP A 1 211 ? -3.183 14.853 -4.643 1.00 93.38 211 ASP A C 1
ATOM 1644 O O . ASP A 1 211 ? -3.953 15.121 -5.579 1.00 93.38 211 ASP A O 1
ATOM 1648 N N . ILE A 1 212 ? -3.303 13.760 -3.902 1.00 93.00 212 ILE A N 1
ATOM 1649 C CA . ILE A 1 212 ? -4.431 12.845 -3.916 1.00 93.00 212 ILE A CA 1
ATOM 1650 C C . ILE A 1 212 ? -5.136 12.855 -2.567 1.00 93.00 212 ILE A C 1
ATOM 1652 O O . ILE A 1 212 ? -4.484 12.862 -1.531 1.00 93.00 212 ILE A O 1
ATOM 1656 N N . GLU A 1 213 ? -6.467 12.848 -2.586 1.00 90.88 213 GLU A N 1
ATOM 1657 C CA . GLU A 1 213 ? -7.261 12.626 -1.379 1.00 90.88 213 GLU A CA 1
ATOM 1658 C C . GLU A 1 213 ? -7.221 11.137 -1.025 1.00 90.88 213 GLU A C 1
ATOM 1660 O O . GLU A 1 213 ? -7.349 10.291 -1.911 1.00 90.88 213 GLU A O 1
ATOM 1665 N N . VAL A 1 214 ? -7.016 10.827 0.252 1.00 89.94 214 VAL A N 1
ATOM 1666 C CA . VAL A 1 214 ? -6.939 9.467 0.792 1.00 89.94 214 VAL A CA 1
ATOM 1667 C C . VAL A 1 214 ? -7.753 9.349 2.077 1.00 89.94 214 VAL A C 1
ATOM 1669 O O . VAL A 1 214 ? -8.186 10.342 2.666 1.00 89.94 214 VAL A O 1
ATOM 1672 N N . GLY A 1 215 ? -7.953 8.112 2.529 1.00 86.12 215 GLY A N 1
ATOM 1673 C CA . GLY A 1 215 ? -8.590 7.840 3.811 1.00 86.12 215 GLY A CA 1
ATOM 1674 C C . GLY A 1 215 ? -7.720 8.229 5.016 1.00 86.12 215 GLY A C 1
ATOM 1675 O O . GLY A 1 215 ? -6.530 8.552 4.874 1.00 86.12 215 GLY A O 1
ATOM 1676 N N . PRO A 1 216 ? -8.290 8.163 6.231 1.00 86.00 216 PRO A N 1
ATOM 1677 C CA . PRO A 1 216 ? -7.516 8.296 7.458 1.00 86.00 216 PRO A CA 1
ATOM 1678 C C . PRO A 1 216 ? -6.373 7.274 7.503 1.00 86.00 216 PRO A C 1
ATOM 1680 O O . PRO A 1 216 ? -6.504 6.177 6.952 1.00 86.00 216 PRO A O 1
ATOM 1683 N N . PRO A 1 217 ? -5.238 7.618 8.137 1.00 81.75 217 PRO A N 1
ATOM 1684 C CA . PRO A 1 217 ? -4.111 6.705 8.243 1.00 81.75 217 PRO A CA 1
ATOM 1685 C C . PRO A 1 217 ? -4.545 5.419 8.964 1.00 81.75 217 PRO A C 1
ATOM 1687 O O . PRO A 1 217 ? -5.092 5.496 10.065 1.00 81.75 217 PRO A O 1
ATOM 1690 N N . PRO A 1 218 ? -4.293 4.230 8.384 1.00 78.81 218 PRO A N 1
ATOM 1691 C CA . PRO A 1 218 ? -4.707 2.966 8.993 1.00 78.81 218 PRO A CA 1
ATOM 1692 C C . PRO A 1 218 ? -3.903 2.622 10.255 1.00 78.81 218 PRO A C 1
ATOM 1694 O O . PRO A 1 218 ? -4.333 1.790 11.052 1.00 78.81 218 PRO A O 1
ATOM 1697 N N . PHE A 1 219 ? -2.743 3.260 10.442 1.00 80.00 219 PHE A N 1
ATOM 1698 C CA . PHE A 1 219 ? -1.864 3.084 11.590 1.00 80.00 219 PHE A CA 1
ATOM 1699 C C . PHE A 1 219 ? -1.376 4.447 12.080 1.00 80.00 219 PHE A C 1
ATOM 1701 O O . PHE A 1 219 ? -0.988 5.302 11.281 1.00 80.00 219 PHE A O 1
ATOM 1708 N N . LYS A 1 220 ? -1.364 4.626 13.401 1.00 72.94 220 LYS A N 1
ATOM 1709 C CA . LYS A 1 220 ? -0.790 5.802 14.057 1.00 72.94 220 LYS A CA 1
ATOM 1710 C C . LYS A 1 220 ? 0.708 5.885 13.740 1.00 72.94 220 LYS A C 1
ATOM 1712 O O . LYS A 1 220 ? 1.395 4.867 13.759 1.00 72.94 220 LYS A O 1
ATOM 1717 N N . ASP A 1 221 ? 1.178 7.080 13.394 1.00 75.19 221 ASP A N 1
ATOM 1718 C CA . ASP A 1 221 ? 2.581 7.406 13.081 1.00 75.19 221 ASP A CA 1
ATOM 1719 C C . ASP A 1 221 ? 3.214 6.652 11.895 1.00 75.19 221 ASP A C 1
ATOM 1721 O O . ASP A 1 221 ? 4.409 6.795 11.626 1.00 75.19 221 ASP A O 1
ATOM 1725 N N . ALA A 1 222 ? 2.437 5.877 11.132 1.00 81.00 222 ALA A N 1
ATOM 1726 C CA . ALA A 1 222 ? 2.968 5.195 9.965 1.00 81.00 222 ALA A CA 1
ATOM 1727 C C . ALA A 1 222 ? 3.157 6.156 8.788 1.00 81.00 222 ALA A C 1
ATOM 1729 O O . ALA A 1 222 ? 2.232 6.859 8.367 1.00 81.00 222 ALA A O 1
ATOM 1730 N N . LYS A 1 223 ? 4.361 6.141 8.209 1.00 89.94 223 LYS A N 1
ATOM 1731 C CA . LYS A 1 223 ? 4.664 6.930 7.018 1.00 89.94 223 LYS A CA 1
ATOM 1732 C C . LYS A 1 223 ? 3.892 6.370 5.822 1.00 89.94 223 LYS A C 1
ATOM 1734 O O . LYS A 1 223 ? 4.011 5.192 5.489 1.00 89.94 223 LYS A O 1
ATOM 1739 N N . ARG A 1 224 ? 3.132 7.238 5.155 1.00 92.88 224 ARG A N 1
ATOM 1740 C CA . ARG A 1 224 ? 2.475 6.957 3.875 1.00 92.88 224 ARG A CA 1
ATOM 1741 C C . ARG A 1 224 ? 3.078 7.828 2.785 1.00 92.88 224 ARG A C 1
ATOM 1743 O O . ARG A 1 224 ? 3.497 8.948 3.063 1.00 92.88 224 ARG A O 1
ATOM 1750 N N . MET A 1 225 ? 3.100 7.319 1.565 1.00 93.62 225 MET A N 1
ATOM 1751 C CA . MET A 1 225 ? 3.510 8.059 0.375 1.00 93.62 225 MET A CA 1
ATOM 1752 C C . MET A 1 225 ? 2.567 7.756 -0.783 1.00 93.62 225 MET A C 1
ATOM 1754 O O . MET A 1 225 ? 1.868 6.740 -0.759 1.00 93.62 225 MET A O 1
ATOM 1758 N N . ALA A 1 226 ? 2.568 8.620 -1.796 1.00 95.31 226 ALA A N 1
ATOM 1759 C CA . ALA A 1 226 ? 1.829 8.371 -3.019 1.00 95.31 226 ALA A CA 1
ATOM 1760 C C . ALA A 1 226 ? 2.756 8.308 -4.235 1.00 95.31 226 ALA A C 1
ATOM 1762 O O . ALA A 1 226 ? 3.680 9.105 -4.389 1.00 95.31 226 ALA A O 1
ATOM 1763 N N . VAL A 1 227 ? 2.502 7.337 -5.109 1.00 94.69 227 VAL A N 1
ATOM 1764 C CA . VAL A 1 227 ? 3.290 7.103 -6.328 1.00 94.69 227 VAL A CA 1
ATOM 1765 C C . VAL A 1 227 ? 2.372 6.792 -7.498 1.00 94.69 227 VAL A C 1
ATOM 1767 O O . VAL A 1 227 ? 1.308 6.197 -7.332 1.00 94.69 227 VAL A O 1
ATOM 1770 N N . LYS A 1 228 ? 2.785 7.174 -8.704 1.00 95.44 228 LYS A N 1
ATOM 1771 C CA . LYS A 1 228 ? 2.032 6.900 -9.924 1.00 95.44 228 LYS A CA 1
ATOM 1772 C C . LYS A 1 228 ? 2.453 5.570 -10.537 1.00 95.44 228 LYS A C 1
ATOM 1774 O O . LYS A 1 228 ? 3.618 5.376 -10.874 1.00 95.44 228 LYS A O 1
ATOM 1779 N N . MET A 1 229 ? 1.507 4.668 -10.756 1.00 95.44 229 MET A N 1
ATOM 1780 C CA . MET A 1 229 ? 1.751 3.457 -11.532 1.00 95.44 229 MET A CA 1
ATOM 1781 C C . MET A 1 229 ? 1.862 3.817 -13.016 1.00 95.44 229 MET A C 1
ATOM 1783 O O . MET A 1 229 ? 0.863 4.185 -13.628 1.00 95.44 229 MET A O 1
ATOM 1787 N N . THR A 1 230 ? 3.044 3.712 -13.619 1.00 92.50 230 THR A N 1
ATOM 1788 C CA . THR A 1 230 ? 3.224 3.867 -15.079 1.00 92.50 230 THR A CA 1
ATOM 1789 C C . THR A 1 230 ? 3.503 2.534 -15.763 1.00 92.50 230 THR A C 1
ATOM 1791 O O . THR A 1 230 ? 3.159 2.360 -16.930 1.00 92.50 230 THR A O 1
ATOM 1794 N N . GLY A 1 231 ? 4.059 1.570 -15.024 1.00 87.12 231 GLY A N 1
ATOM 1795 C CA . GLY A 1 231 ? 4.358 0.239 -15.534 1.00 87.12 231 GLY A CA 1
ATOM 1796 C C . GLY A 1 231 ? 3.136 -0.646 -15.753 1.00 87.12 231 GLY A C 1
ATOM 1797 O O . GLY A 1 231 ? 2.064 -0.456 -15.185 1.00 87.12 231 GLY A O 1
ATOM 1798 N N . HIS A 1 232 ? 3.344 -1.682 -16.561 1.00 93.56 232 HIS A N 1
ATOM 1799 C CA . HIS A 1 232 ? 2.319 -2.664 -16.910 1.00 93.56 232 HIS A CA 1
ATOM 1800 C C . HIS A 1 232 ? 2.429 -3.971 -16.114 1.00 93.56 232 HIS A C 1
ATOM 1802 O O . HIS A 1 232 ? 1.690 -4.904 -16.391 1.00 93.56 232 HIS A O 1
ATOM 1808 N N . SER A 1 233 ? 3.304 -4.063 -15.105 1.00 94.31 233 SER A N 1
ATOM 1809 C CA . SER A 1 233 ? 3.497 -5.320 -14.364 1.00 94.31 233 SER A CA 1
ATOM 1810 C C . SER A 1 233 ? 2.310 -5.752 -13.507 1.00 94.31 233 SER A C 1
ATOM 1812 O O . SER A 1 233 ? 2.319 -6.866 -12.998 1.00 94.31 233 SER A O 1
ATOM 1814 N N . MET A 1 234 ? 1.316 -4.889 -13.316 1.00 96.88 234 MET A N 1
ATOM 1815 C CA . MET A 1 234 ? 0.104 -5.206 -12.562 1.00 96.88 234 MET A CA 1
ATOM 1816 C C . MET A 1 234 ? -1.164 -4.848 -13.345 1.00 96.88 234 MET A C 1
ATOM 1818 O O . MET A 1 234 ? -2.194 -4.629 -12.724 1.00 96.88 234 MET A O 1
ATOM 1822 N N . ASP A 1 235 ? -1.123 -4.748 -14.680 1.00 94.81 235 ASP A N 1
ATOM 1823 C CA . ASP A 1 235 ? -2.229 -4.191 -15.480 1.00 94.81 235 ASP A CA 1
ATOM 1824 C C . ASP A 1 235 ? -3.560 -4.960 -15.388 1.00 94.81 235 ASP A C 1
ATOM 1826 O O . ASP A 1 235 ? -4.601 -4.389 -15.711 1.00 94.81 235 ASP A O 1
ATOM 1830 N N . LEU A 1 236 ? -3.560 -6.209 -14.908 1.00 94.75 236 LEU A N 1
ATOM 1831 C CA . LEU A 1 236 ? -4.794 -6.957 -14.634 1.00 94.75 236 LEU A CA 1
ATOM 1832 C C . LEU A 1 236 ? -5.508 -6.503 -13.349 1.00 94.75 236 LEU A C 1
ATOM 1834 O O . LEU A 1 236 ? -6.716 -6.703 -13.232 1.00 94.75 236 LEU A O 1
ATOM 1838 N N . THR A 1 237 ? -4.784 -5.887 -12.413 1.00 94.00 237 THR A N 1
ATOM 1839 C CA . THR A 1 237 ? -5.288 -5.506 -11.079 1.00 94.00 237 THR A CA 1
ATOM 1840 C C . THR A 1 237 ? -5.232 -3.999 -10.851 1.00 94.00 237 THR A C 1
ATOM 1842 O O . THR A 1 237 ? -6.181 -3.408 -10.345 1.00 94.00 237 THR A O 1
ATOM 1845 N N . ILE A 1 238 ? -4.131 -3.364 -11.248 1.00 95.12 238 ILE A N 1
ATOM 1846 C CA . ILE A 1 238 ? -3.884 -1.927 -11.166 1.00 95.12 238 ILE A CA 1
ATOM 1847 C C . ILE A 1 238 ? -3.607 -1.416 -12.585 1.00 95.12 238 ILE A C 1
ATOM 1849 O O . ILE A 1 238 ? -2.506 -1.615 -13.111 1.00 95.12 238 ILE A O 1
ATOM 1853 N N . PRO A 1 239 ? -4.568 -0.716 -13.210 1.00 93.12 239 PRO A N 1
ATOM 1854 C CA . PRO A 1 239 ? -4.351 -0.105 -14.510 1.00 93.12 239 PRO A CA 1
ATOM 1855 C C . PRO A 1 239 ? -3.208 0.924 -14.471 1.00 93.12 239 PRO A C 1
ATOM 1857 O O . PRO A 1 239 ? -3.108 1.698 -13.509 1.00 93.12 239 PRO A O 1
ATOM 1860 N N . PRO A 1 240 ? -2.388 1.017 -15.529 1.00 92.88 240 PRO A N 1
ATOM 1861 C CA . PRO A 1 240 ? -1.447 2.118 -15.695 1.00 92.88 240 PRO A CA 1
ATOM 1862 C C . PRO A 1 240 ? -2.146 3.481 -15.605 1.00 92.88 240 PRO A C 1
ATOM 1864 O O . PRO A 1 240 ? -3.280 3.662 -16.053 1.00 92.88 240 PRO A O 1
ATOM 1867 N N . GLY A 1 241 ? -1.453 4.453 -15.025 1.00 93.38 241 GLY A N 1
ATOM 1868 C CA . GLY A 1 241 ? -1.949 5.791 -14.719 1.00 93.38 241 GLY A CA 1
ATOM 1869 C C . GLY A 1 241 ? -2.603 5.929 -13.342 1.00 93.38 241 GLY A C 1
ATOM 1870 O O . GLY A 1 241 ? -2.851 7.067 -12.937 1.00 93.38 241 GLY A O 1
ATOM 1871 N N . SER A 1 242 ? -2.851 4.824 -12.630 1.00 95.44 242 SER A N 1
ATOM 1872 C CA . SER A 1 242 ? -3.404 4.844 -11.270 1.00 95.44 242 SER A CA 1
ATOM 1873 C C . SER A 1 242 ? -2.437 5.487 -10.276 1.00 95.44 242 SER A C 1
ATOM 1875 O O . SER A 1 242 ? -1.224 5.295 -10.365 1.00 95.44 242 SER A O 1
ATOM 1877 N N . ASP A 1 243 ? -2.984 6.216 -9.312 1.00 96.62 243 ASP A N 1
ATOM 1878 C CA . ASP A 1 243 ? -2.243 6.733 -8.165 1.00 96.62 243 ASP A CA 1
ATOM 1879 C C . ASP A 1 243 ? -2.354 5.718 -7.023 1.00 96.62 243 ASP A C 1
ATOM 1881 O O . ASP A 1 243 ? -3.448 5.224 -6.732 1.00 96.62 243 ASP A O 1
ATOM 1885 N N . LEU A 1 244 ? -1.226 5.372 -6.410 1.00 96.44 244 LEU A N 1
ATOM 1886 C CA . LEU A 1 244 ? -1.137 4.375 -5.348 1.00 96.44 244 LEU A CA 1
ATOM 1887 C C . LEU A 1 244 ? -0.900 5.062 -4.013 1.00 96.44 244 LEU A C 1
ATOM 1889 O O . LEU A 1 244 ? 0.034 5.850 -3.894 1.00 96.44 244 LEU A O 1
ATOM 1893 N N . GLU A 1 245 ? -1.692 4.707 -3.008 1.00 95.88 245 GLU A N 1
ATOM 1894 C CA . GLU A 1 245 ? -1.379 4.976 -1.609 1.00 95.88 245 GLU A CA 1
ATOM 1895 C C . GLU A 1 245 ? -0.519 3.831 -1.076 1.00 95.88 245 GLU A C 1
ATOM 1897 O O . GLU A 1 245 ? -0.919 2.663 -1.109 1.00 95.88 245 GLU A O 1
ATOM 1902 N N . VAL A 1 246 ? 0.664 4.164 -0.571 1.00 95.62 246 VAL A N 1
ATOM 1903 C CA . VAL A 1 246 ? 1.654 3.188 -0.124 1.00 95.62 246 VAL A CA 1
ATOM 1904 C C . VAL A 1 246 ? 2.001 3.442 1.333 1.00 95.62 246 VAL A C 1
ATOM 1906 O O . VAL A 1 246 ? 2.393 4.542 1.718 1.00 95.62 246 VAL A O 1
ATOM 1909 N N . LEU A 1 247 ? 1.900 2.397 2.143 1.00 93.81 247 LEU A N 1
ATOM 1910 C CA . LEU A 1 247 ? 2.467 2.334 3.479 1.00 93.81 247 LEU A CA 1
ATOM 1911 C C . LEU A 1 247 ? 3.970 2.074 3.367 1.00 93.81 247 LEU A C 1
ATOM 1913 O O . LEU A 1 247 ? 4.373 1.023 2.873 1.00 93.81 247 LEU A O 1
ATOM 1917 N N . TRP A 1 248 ? 4.797 3.008 3.826 1.00 91.06 248 TRP A N 1
ATOM 1918 C CA . TRP A 1 248 ? 6.249 2.868 3.795 1.00 91.06 248 TRP A CA 1
ATOM 1919 C C . TRP A 1 248 ? 6.731 2.056 4.995 1.00 91.06 248 TRP A C 1
ATOM 1921 O O . TRP A 1 248 ? 6.594 2.498 6.136 1.00 91.06 248 TRP A O 1
ATOM 1931 N N . ILE A 1 249 ? 7.314 0.880 4.749 1.00 87.94 249 ILE A N 1
ATOM 1932 C CA . ILE A 1 249 ? 7.603 -0.093 5.815 1.00 87.94 249 ILE A CA 1
ATOM 1933 C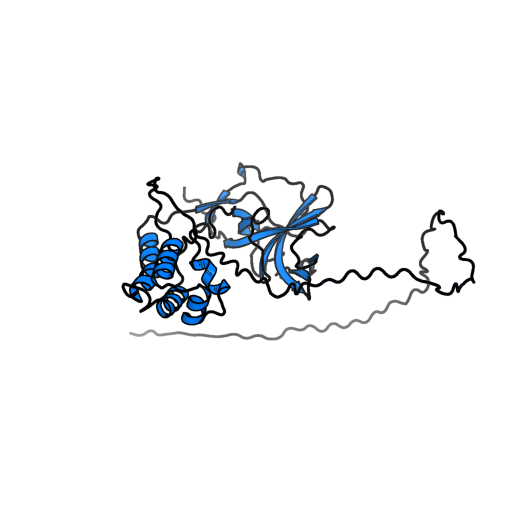 C . ILE A 1 249 ? 9.083 -0.204 6.201 1.00 87.94 249 ILE A C 1
ATOM 1935 O O . ILE A 1 249 ? 9.384 -0.862 7.193 1.00 87.94 249 ILE A O 1
ATOM 1939 N N . LYS A 1 250 ? 9.996 0.493 5.503 1.00 78.50 250 LYS A N 1
ATOM 1940 C CA . LYS A 1 250 ? 11.466 0.400 5.695 1.00 78.50 250 LYS A CA 1
ATOM 1941 C C . LYS A 1 250 ? 11.943 0.629 7.141 1.00 78.50 250 LYS A C 1
ATOM 1943 O O . LYS A 1 250 ? 13.000 0.138 7.515 1.00 78.50 250 LYS A O 1
ATOM 1948 N N . PHE A 1 251 ? 11.169 1.355 7.951 1.00 71.56 251 PHE A N 1
ATOM 1949 C CA . PHE A 1 251 ? 11.491 1.673 9.350 1.00 71.56 251 PHE A CA 1
ATOM 1950 C C . PHE A 1 251 ? 10.335 1.356 10.308 1.00 71.56 251 PHE A C 1
ATOM 1952 O O . PHE A 1 251 ? 10.148 2.034 11.315 1.00 71.56 251 PHE A O 1
ATOM 1959 N N . THR A 1 252 ? 9.518 0.356 9.972 1.00 75.75 252 THR A N 1
ATOM 1960 C CA . THR A 1 252 ? 8.335 -0.022 10.758 1.00 75.75 252 THR A CA 1
ATOM 1961 C C . THR A 1 252 ? 8.398 -1.489 11.171 1.00 75.75 252 THR A C 1
ATOM 1963 O O . THR A 1 252 ? 9.037 -2.296 10.506 1.00 75.75 252 THR A O 1
ATOM 1966 N N . ASN A 1 253 ? 7.663 -1.859 12.221 1.00 78.88 253 ASN A N 1
ATOM 1967 C CA . ASN A 1 253 ? 7.480 -3.264 12.615 1.00 78.88 253 ASN A CA 1
ATOM 1968 C C . ASN A 1 253 ? 6.383 -3.973 11.794 1.00 78.88 253 ASN A C 1
ATOM 1970 O O . ASN A 1 253 ? 5.897 -5.035 12.186 1.00 78.88 253 ASN A O 1
ATOM 1974 N N . ILE A 1 254 ? 5.937 -3.367 10.691 1.00 83.31 254 ILE A N 1
ATOM 1975 C CA . ILE A 1 254 ? 4.889 -3.913 9.834 1.00 83.31 254 ILE A CA 1
ATOM 1976 C C . ILE A 1 254 ? 5.559 -4.824 8.813 1.00 83.31 254 ILE A C 1
ATOM 1978 O O . ILE A 1 254 ? 6.372 -4.383 8.006 1.00 83.31 254 ILE A O 1
ATOM 1982 N N . THR A 1 255 ? 5.223 -6.110 8.874 1.00 86.69 255 THR A N 1
ATOM 1983 C CA . THR A 1 255 ? 5.751 -7.123 7.956 1.00 86.69 255 THR A CA 1
ATOM 1984 C C . THR A 1 255 ? 4.719 -7.399 6.862 1.00 86.69 255 THR A C 1
ATOM 1986 O O . THR A 1 255 ? 3.567 -7.674 7.207 1.00 86.69 255 THR A O 1
ATOM 1989 N N . PRO A 1 256 ? 5.098 -7.338 5.573 1.00 90.25 256 PRO A N 1
ATOM 1990 C CA . PRO A 1 256 ? 4.204 -7.700 4.483 1.00 90.25 256 PRO A CA 1
ATOM 1991 C C . PRO A 1 256 ? 3.915 -9.203 4.525 1.00 90.25 256 PRO A C 1
ATOM 1993 O O . PRO A 1 256 ? 4.778 -10.004 4.891 1.00 90.25 256 PRO A O 1
ATOM 1996 N N . VAL A 1 257 ? 2.703 -9.592 4.147 1.00 90.81 257 VAL A N 1
ATOM 1997 C CA . VAL A 1 257 ? 2.266 -10.994 4.118 1.00 90.81 257 VAL A CA 1
ATOM 1998 C C . VAL A 1 257 ? 1.970 -11.444 2.686 1.00 90.81 257 VAL A C 1
ATOM 2000 O O . VAL A 1 257 ? 1.609 -10.617 1.846 1.00 90.81 257 VAL A O 1
ATOM 2003 N N . PRO A 1 258 ? 2.101 -12.746 2.360 1.00 94.19 258 PRO A N 1
ATOM 2004 C CA . PRO A 1 258 ? 1.661 -13.265 1.069 1.00 94.19 258 PRO A CA 1
ATOM 2005 C C . PRO A 1 258 ? 0.228 -12.837 0.749 1.00 94.19 258 PRO A C 1
ATOM 2007 O O . PRO A 1 258 ? -0.669 -12.934 1.586 1.00 94.19 258 PRO A O 1
ATOM 2010 N N . GLY A 1 259 ? 0.025 -12.363 -0.474 1.00 94.50 259 GLY A N 1
ATOM 2011 C CA . GLY A 1 259 ? -1.202 -11.719 -0.915 1.00 94.50 259 GLY A CA 1
ATOM 2012 C C . GLY A 1 259 ? -1.125 -10.194 -0.923 1.00 94.50 259 GLY A C 1
ATOM 2013 O O . GLY A 1 259 ? -1.878 -9.593 -1.686 1.00 94.50 259 GLY A O 1
ATOM 2014 N N . ASP A 1 260 ? -0.214 -9.558 -0.186 1.00 95.31 260 ASP A N 1
ATOM 2015 C CA . ASP A 1 260 ? -0.046 -8.107 -0.251 1.00 95.31 260 ASP A CA 1
ATOM 2016 C C . ASP A 1 260 ? 0.471 -7.664 -1.623 1.00 95.31 260 ASP A C 1
ATOM 2018 O O . ASP A 1 260 ? 1.309 -8.313 -2.259 1.00 95.31 260 ASP A O 1
ATOM 2022 N N . LEU A 1 261 ? -0.024 -6.516 -2.078 1.00 96.94 261 LEU A N 1
ATOM 2023 C CA . LEU A 1 261 ? 0.599 -5.775 -3.165 1.00 96.94 261 LEU A CA 1
ATOM 2024 C C . LEU A 1 261 ? 1.713 -4.925 -2.570 1.00 96.94 261 LEU A C 1
ATOM 2026 O O . LEU A 1 261 ? 1.477 -4.146 -1.650 1.00 96.94 261 LEU A O 1
ATOM 2030 N N . VAL A 1 262 ? 2.925 -5.074 -3.086 1.00 96.50 262 VAL A N 1
ATOM 2031 C CA . VAL A 1 262 ? 4.119 -4.464 -2.505 1.00 96.50 262 VAL A CA 1
ATOM 2032 C C . VAL A 1 262 ? 4.862 -3.604 -3.516 1.00 96.50 262 VAL A C 1
ATOM 2034 O O . VAL A 1 262 ? 4.860 -3.887 -4.717 1.00 96.50 262 VAL A O 1
ATOM 2037 N N . ILE A 1 263 ? 5.501 -2.550 -3.011 1.00 95.31 263 ILE A N 1
ATOM 2038 C CA . ILE A 1 263 ? 6.505 -1.774 -3.734 1.00 95.31 263 ILE A CA 1
ATOM 2039 C C . ILE A 1 263 ? 7.871 -2.364 -3.415 1.00 95.31 263 ILE A C 1
ATOM 2041 O O . ILE A 1 263 ? 8.242 -2.529 -2.250 1.00 95.31 263 ILE A O 1
ATOM 2045 N N . VAL A 1 264 ? 8.602 -2.680 -4.473 1.00 93.38 264 VAL A N 1
ATOM 2046 C CA . VAL A 1 264 ? 9.898 -3.340 -4.425 1.00 93.38 264 VAL A CA 1
ATOM 2047 C C . VAL A 1 264 ? 10.920 -2.419 -5.060 1.00 93.38 264 VAL A C 1
ATOM 2049 O O . VAL A 1 264 ? 10.731 -1.953 -6.183 1.00 93.38 264 VAL A O 1
ATOM 2052 N N . GLU A 1 265 ? 11.987 -2.173 -4.320 1.00 92.00 265 GLU A N 1
ATOM 2053 C CA . GLU A 1 265 ? 13.174 -1.455 -4.750 1.00 92.00 265 GLU A CA 1
ATOM 2054 C C . GLU A 1 265 ? 14.223 -2.487 -5.164 1.00 92.00 265 GLU A C 1
ATOM 2056 O O . GLU A 1 265 ? 14.480 -3.452 -4.441 1.00 92.00 265 GLU A O 1
ATOM 2061 N N . ARG A 1 266 ? 14.790 -2.327 -6.358 1.00 90.44 266 ARG A N 1
ATOM 2062 C CA . ARG A 1 266 ? 15.889 -3.158 -6.851 1.00 90.44 266 ARG A CA 1
ATOM 2063 C C . ARG A 1 266 ? 17.067 -2.271 -7.195 1.00 90.44 266 ARG A C 1
ATOM 2065 O O . ARG A 1 266 ? 16.883 -1.231 -7.825 1.00 90.44 266 ARG A O 1
ATOM 2072 N N . HIS A 1 267 ? 18.265 -2.714 -6.840 1.00 88.19 267 HIS A N 1
ATOM 2073 C CA . HIS A 1 267 ? 19.501 -1.992 -7.122 1.00 88.19 267 HIS A CA 1
ATOM 2074 C C . HIS A 1 267 ? 20.324 -2.688 -8.204 1.00 88.19 267 HIS A C 1
ATOM 2076 O O . HIS A 1 267 ? 20.519 -3.902 -8.182 1.00 88.19 267 HIS A O 1
ATOM 2082 N N . ARG A 1 268 ? 20.849 -1.904 -9.148 1.00 87.81 268 ARG A N 1
ATOM 2083 C CA . ARG A 1 268 ? 21.835 -2.357 -10.131 1.00 87.81 268 ARG A CA 1
ATOM 2084 C C . ARG A 1 268 ? 22.866 -1.261 -10.343 1.00 87.81 268 ARG A C 1
ATOM 2086 O O . ARG A 1 268 ? 22.604 -0.293 -11.053 1.00 87.81 268 ARG A O 1
ATOM 2093 N N . HIS A 1 269 ? 24.052 -1.458 -9.769 1.00 86.88 269 HIS A N 1
ATOM 2094 C CA . HIS A 1 269 ? 25.081 -0.414 -9.700 1.00 86.88 269 HIS A CA 1
ATOM 2095 C C . HIS A 1 269 ? 24.468 0.855 -9.077 1.00 86.88 269 HIS A C 1
ATOM 2097 O O . HIS A 1 269 ? 23.873 0.750 -8.008 1.00 86.88 269 HIS A O 1
ATOM 2103 N N . ASP A 1 270 ? 24.538 2.000 -9.755 1.00 85.50 270 ASP A N 1
ATOM 2104 C CA . ASP A 1 270 ? 23.998 3.278 -9.268 1.00 85.50 270 ASP A CA 1
ATOM 2105 C C . ASP A 1 270 ? 22.525 3.511 -9.658 1.00 85.50 270 ASP A C 1
ATOM 2107 O O . ASP A 1 270 ? 21.964 4.578 -9.409 1.00 85.50 270 ASP A O 1
ATOM 2111 N N . LEU A 1 271 ? 21.881 2.521 -10.288 1.00 89.25 271 LEU A N 1
ATOM 2112 C CA . LEU A 1 271 ? 20.497 2.616 -10.739 1.00 89.25 271 LEU A CA 1
ATOM 2113 C C . LEU A 1 271 ? 19.543 1.900 -9.789 1.00 89.25 271 LEU A C 1
ATOM 2115 O O . LEU A 1 271 ? 19.830 0.812 -9.280 1.00 89.25 271 LEU A O 1
ATOM 2119 N N . VAL A 1 272 ? 18.362 2.490 -9.637 1.00 89.94 272 VAL A N 1
ATOM 2120 C CA . VAL A 1 272 ? 17.255 1.955 -8.851 1.00 89.94 272 VAL A CA 1
ATOM 2121 C C . VAL A 1 272 ? 16.060 1.695 -9.761 1.00 89.94 272 VAL A C 1
ATOM 2123 O O . VAL A 1 272 ? 15.711 2.511 -10.615 1.00 89.94 272 VAL A O 1
ATOM 2126 N N . GLU A 1 273 ? 15.418 0.550 -9.572 1.00 91.81 273 GLU A N 1
ATOM 2127 C CA . GLU A 1 273 ? 14.112 0.235 -10.141 1.00 91.81 273 GLU A CA 1
ATOM 2128 C C . GLU A 1 273 ? 13.087 0.155 -9.004 1.00 91.81 273 GLU A C 1
ATOM 2130 O O . GLU A 1 273 ? 13.254 -0.623 -8.066 1.00 91.81 273 GLU A O 1
ATOM 2135 N N . LEU A 1 274 ? 12.003 0.928 -9.109 1.00 92.88 274 LEU A N 1
ATOM 2136 C CA . LEU A 1 274 ? 10.829 0.793 -8.247 1.00 92.88 274 LEU A CA 1
ATOM 2137 C C . LEU A 1 274 ? 9.719 0.089 -9.018 1.00 92.88 274 LEU A C 1
ATOM 2139 O O . LEU A 1 274 ? 9.225 0.596 -10.025 1.00 92.88 274 LEU A O 1
ATOM 2143 N N . THR A 1 275 ? 9.291 -1.070 -8.527 1.00 94.75 275 THR A N 1
ATOM 2144 C CA . THR A 1 275 ? 8.283 -1.902 -9.185 1.00 94.75 275 THR A CA 1
ATOM 2145 C C . THR A 1 275 ? 7.178 -2.335 -8.223 1.00 94.75 275 THR A C 1
ATOM 2147 O O . THR A 1 275 ? 7.401 -2.439 -7.022 1.00 94.75 275 THR A O 1
ATOM 2150 N N . CYS A 1 276 ? 5.976 -2.602 -8.743 1.00 96.44 276 CYS A N 1
ATOM 2151 C CA . CYS A 1 276 ? 4.873 -3.168 -7.966 1.00 96.44 276 CYS A CA 1
ATOM 2152 C C . CYS A 1 276 ? 4.641 -4.625 -8.373 1.00 96.44 276 CYS A C 1
ATOM 2154 O O . CYS A 1 276 ? 4.639 -4.953 -9.571 1.00 96.44 276 CYS A O 1
ATOM 2156 N N . LYS A 1 277 ? 4.491 -5.489 -7.367 1.00 96.94 277 LYS A N 1
ATOM 2157 C CA . LYS A 1 277 ? 4.293 -6.937 -7.496 1.00 96.94 277 LYS A CA 1
ATOM 2158 C C . LYS A 1 277 ? 3.376 -7.443 -6.386 1.00 96.94 277 LYS A C 1
ATOM 2160 O O . LYS A 1 277 ? 3.248 -6.797 -5.348 1.00 96.94 277 LYS A O 1
ATOM 2165 N N . ARG A 1 278 ? 2.775 -8.615 -6.579 1.00 97.50 278 ARG A N 1
ATOM 2166 C CA . ARG A 1 278 ? 2.146 -9.367 -5.492 1.00 97.50 278 ARG A CA 1
ATOM 2167 C C . ARG A 1 278 ? 3.197 -10.199 -4.771 1.00 97.50 278 ARG A C 1
ATOM 2169 O O . ARG A 1 278 ? 3.940 -10.934 -5.422 1.00 97.50 278 ARG A O 1
ATOM 2176 N N . LEU A 1 279 ? 3.238 -10.084 -3.448 1.00 96.25 279 LEU A N 1
ATOM 2177 C CA . LEU A 1 279 ? 4.028 -10.962 -2.596 1.00 96.25 279 LEU A CA 1
ATOM 2178 C C . LEU A 1 279 ? 3.349 -12.329 -2.508 1.00 96.25 279 LEU A C 1
ATOM 2180 O O . LEU A 1 279 ? 2.146 -12.420 -2.276 1.00 96.25 279 LEU A O 1
ATOM 2184 N N . ASP A 1 280 ? 4.117 -13.390 -2.682 1.00 95.25 280 ASP A N 1
ATOM 2185 C CA . ASP A 1 280 ? 3.665 -14.773 -2.597 1.00 95.25 280 ASP A CA 1
ATOM 2186 C C . ASP A 1 280 ? 4.766 -15.631 -1.953 1.00 95.25 280 ASP A C 1
ATOM 2188 O O . ASP A 1 280 ? 5.869 -15.151 -1.674 1.00 95.25 280 ASP A O 1
ATOM 2192 N N . VAL A 1 281 ? 4.469 -16.898 -1.686 1.00 92.50 281 VAL A N 1
ATOM 2193 C CA . VAL A 1 281 ? 5.410 -17.854 -1.103 1.00 92.50 281 VAL A CA 1
ATOM 2194 C C . VAL A 1 281 ? 5.515 -19.103 -1.977 1.00 92.50 281 VAL A C 1
ATOM 2196 O O . VAL A 1 281 ? 4.516 -19.740 -2.308 1.00 92.50 281 VAL A O 1
ATOM 2199 N N . GLU A 1 282 ? 6.741 -19.482 -2.341 1.00 92.62 282 GLU A N 1
ATOM 2200 C CA . GLU A 1 282 ? 7.044 -20.768 -2.979 1.00 92.62 282 GLU A CA 1
ATOM 2201 C C . GLU A 1 282 ? 7.951 -21.582 -2.051 1.00 92.62 282 GLU A C 1
ATOM 2203 O O . GLU A 1 282 ? 9.124 -21.271 -1.849 1.00 92.62 282 GLU A O 1
ATOM 2208 N N . GLY A 1 283 ? 7.400 -22.639 -1.448 1.00 88.50 283 GLY A N 1
ATOM 2209 C CA . GLY A 1 283 ? 8.119 -23.420 -0.442 1.00 88.50 283 GLY A CA 1
ATOM 2210 C C . GLY A 1 283 ? 8.393 -22.592 0.816 1.00 88.50 283 GLY A C 1
ATOM 2211 O O . GLY A 1 283 ? 7.466 -22.277 1.557 1.00 88.50 283 GLY A O 1
ATOM 2212 N N . SER A 1 284 ? 9.663 -22.270 1.065 1.00 84.88 284 SER A N 1
ATOM 2213 C CA . SER A 1 284 ? 10.119 -21.447 2.199 1.00 84.88 284 SER A CA 1
ATOM 2214 C C . SER A 1 284 ? 10.627 -20.061 1.787 1.00 84.88 284 SER A C 1
ATOM 2216 O O . SER A 1 284 ? 11.185 -19.341 2.618 1.00 84.88 284 SER A O 1
ATOM 2218 N N . GLU A 1 285 ? 10.485 -19.701 0.512 1.00 89.12 285 GLU A N 1
ATOM 2219 C CA . GLU A 1 285 ? 11.004 -18.454 -0.045 1.00 89.12 285 GLU A CA 1
ATOM 2220 C C . GLU A 1 285 ? 9.872 -17.498 -0.403 1.00 89.12 285 GLU A C 1
ATOM 2222 O O . GLU A 1 285 ? 8.830 -17.906 -0.928 1.00 89.12 285 GLU A O 1
ATOM 2227 N N . TYR A 1 286 ? 10.101 -16.211 -0.152 1.00 91.62 286 TYR A N 1
ATOM 2228 C CA . TYR A 1 286 ? 9.242 -15.171 -0.690 1.00 91.62 286 TYR A CA 1
ATOM 2229 C C . TYR A 1 286 ? 9.539 -14.959 -2.168 1.00 91.62 286 TYR A C 1
ATOM 2231 O O . TYR A 1 286 ? 10.692 -14.823 -2.596 1.00 91.62 286 TYR A O 1
ATOM 2239 N N . VAL A 1 287 ? 8.466 -14.886 -2.946 1.00 94.31 287 VAL A N 1
ATOM 2240 C CA . VAL A 1 287 ? 8.518 -14.609 -4.374 1.00 94.31 287 VAL A CA 1
ATOM 2241 C C . VAL A 1 287 ? 7.585 -13.459 -4.721 1.00 94.31 287 VAL A C 1
ATOM 2243 O O . VAL A 1 287 ? 6.583 -13.212 -4.055 1.00 94.31 287 VAL A O 1
ATOM 2246 N N . LEU A 1 288 ? 7.919 -12.739 -5.782 1.00 95.56 288 LEU A N 1
ATOM 2247 C CA . LEU A 1 288 ? 7.162 -11.603 -6.277 1.00 95.56 288 LEU A CA 1
ATOM 2248 C C . LEU A 1 288 ? 6.622 -11.943 -7.657 1.00 95.56 288 LEU A C 1
ATOM 2250 O O . LEU A 1 288 ? 7.383 -12.281 -8.570 1.00 95.56 288 LEU A O 1
ATOM 2254 N N . ARG A 1 289 ? 5.306 -11.823 -7.817 1.00 96.88 289 ARG A N 1
ATOM 2255 C CA . ARG A 1 289 ? 4.617 -12.105 -9.077 1.00 96.88 289 ARG A CA 1
ATOM 2256 C C . ARG A 1 289 ? 3.997 -10.852 -9.659 1.00 96.88 289 ARG A C 1
ATOM 2258 O O . ARG A 1 289 ? 3.405 -10.040 -8.950 1.00 96.88 289 ARG A O 1
ATOM 2265 N N . ALA A 1 290 ? 4.134 -10.702 -10.967 1.00 96.88 290 ALA A N 1
ATOM 2266 C CA . ALA A 1 290 ? 3.338 -9.753 -11.721 1.00 96.88 290 ALA A CA 1
ATOM 2267 C C . ALA A 1 290 ? 1.908 -10.277 -11.877 1.00 96.88 290 ALA A C 1
ATOM 2269 O O . ALA A 1 290 ? 1.688 -11.478 -12.014 1.00 96.88 290 ALA A O 1
ATOM 2270 N N . GLU A 1 291 ? 0.949 -9.363 -11.944 1.00 96.00 291 GLU A N 1
ATOM 2271 C CA . GLU A 1 291 ? -0.409 -9.659 -12.400 1.00 96.00 291 GLU A CA 1
ATOM 2272 C C . GLU A 1 291 ? -0.626 -8.922 -13.708 1.00 96.00 291 GLU A C 1
ATOM 2274 O O . GLU A 1 291 ? -1.317 -7.903 -13.768 1.00 96.00 291 GLU A O 1
ATOM 2279 N N . SER A 1 292 ? 0.052 -9.411 -14.746 1.00 96.31 292 SER A N 1
ATOM 2280 C CA . SER A 1 292 ? 0.071 -8.746 -16.037 1.00 96.31 292 SER A CA 1
ATOM 2281 C C . SER A 1 292 ? -0.513 -9.576 -17.166 1.00 96.31 292 SER A C 1
ATOM 2283 O O . SER A 1 292 ? -0.382 -10.799 -17.189 1.00 96.31 292 SER A O 1
ATOM 2285 N N . SER A 1 293 ? -1.112 -8.892 -18.140 1.00 93.62 293 SER A N 1
ATOM 2286 C CA . SER A 1 293 ? -1.479 -9.480 -19.428 1.00 93.62 293 SER A CA 1
ATOM 2287 C C . SER A 1 293 ? -0.267 -9.733 -20.335 1.00 93.62 293 SER A C 1
ATOM 2289 O O . SER A 1 293 ? -0.380 -10.471 -21.318 1.00 93.62 293 SER A O 1
ATOM 2291 N N . ARG A 1 294 ? 0.893 -9.135 -20.027 1.00 94.44 294 ARG A N 1
ATOM 2292 C CA . ARG A 1 294 ? 2.078 -9.185 -20.884 1.00 94.44 294 ARG A CA 1
ATOM 2293 C C . ARG A 1 294 ? 3.055 -10.293 -20.475 1.00 94.44 294 ARG A C 1
ATOM 2295 O O . ARG A 1 294 ? 3.325 -10.460 -19.280 1.00 94.44 294 ARG A O 1
ATOM 2302 N N . PRO A 1 295 ? 3.599 -11.057 -21.441 1.00 93.56 295 PRO A N 1
ATOM 2303 C CA . PRO A 1 295 ? 4.468 -12.197 -21.161 1.00 93.56 295 PRO A CA 1
ATOM 2304 C C . PRO A 1 295 ? 5.810 -11.796 -20.534 1.00 93.56 295 PRO A C 1
ATOM 2306 O O . PRO A 1 295 ? 6.338 -12.549 -19.722 1.00 93.56 295 PRO A O 1
ATOM 2309 N N . GLU A 1 296 ? 6.345 -10.615 -20.851 1.00 92.62 296 GLU A N 1
ATOM 2310 C CA . GLU A 1 296 ? 7.637 -10.143 -20.336 1.00 92.62 296 GLU A CA 1
ATOM 2311 C C . GLU A 1 296 ? 7.666 -9.920 -18.816 1.00 92.62 296 GLU A C 1
ATOM 2313 O O . GLU A 1 296 ? 8.743 -9.876 -18.231 1.00 92.62 296 GLU A O 1
ATOM 2318 N N . PHE A 1 297 ? 6.507 -9.813 -18.157 1.00 93.62 297 PHE A N 1
ATOM 2319 C CA . PHE A 1 297 ? 6.433 -9.640 -16.703 1.00 93.62 297 PHE A CA 1
ATOM 2320 C C . PHE A 1 297 ? 6.169 -10.939 -15.937 1.00 93.62 297 PHE A C 1
ATOM 2322 O O . PHE A 1 297 ? 6.119 -10.906 -14.714 1.00 93.62 297 PHE A O 1
ATOM 2329 N N . GLN A 1 298 ? 5.992 -12.075 -16.617 1.00 92.94 298 GLN A N 1
ATOM 2330 C CA . GLN A 1 298 ? 5.612 -13.338 -15.964 1.00 92.94 298 GLN A CA 1
ATOM 2331 C C . GLN A 1 298 ? 6.771 -14.016 -15.223 1.00 92.94 298 GLN A C 1
ATOM 2333 O O . GLN A 1 298 ? 6.550 -14.974 -14.481 1.00 92.94 298 GLN A O 1
ATOM 2338 N N . GLU A 1 299 ? 8.004 -13.549 -15.428 1.00 92.75 299 GLU A N 1
ATOM 2339 C CA . GLU A 1 299 ? 9.163 -14.046 -14.695 1.00 92.75 299 GLU A CA 1
ATOM 2340 C C . GLU A 1 299 ? 9.044 -13.710 -13.202 1.00 92.75 299 GLU A C 1
ATOM 2342 O O . GLU A 1 299 ? 8.777 -12.574 -12.806 1.00 92.75 299 GLU A O 1
ATOM 2347 N N . VAL A 1 300 ? 9.227 -14.732 -12.366 1.00 93.88 300 VAL A N 1
ATOM 2348 C CA . VAL A 1 300 ? 9.121 -14.626 -10.910 1.00 93.88 300 VAL A CA 1
ATOM 2349 C C . VAL A 1 300 ? 10.413 -14.046 -10.347 1.00 93.88 300 VAL A C 1
ATOM 2351 O O . VAL A 1 300 ? 11.492 -14.574 -10.607 1.00 93.88 300 VAL A O 1
ATOM 2354 N N . ILE A 1 301 ? 10.306 -13.003 -9.521 1.00 90.94 301 ILE A N 1
ATOM 2355 C CA . ILE A 1 301 ? 11.459 -12.439 -8.806 1.00 90.94 301 ILE A CA 1
ATOM 2356 C C . ILE A 1 301 ? 11.518 -13.081 -7.420 1.00 90.94 301 ILE A C 1
ATOM 2358 O O . ILE A 1 301 ? 10.546 -13.024 -6.668 1.00 90.94 301 ILE A O 1
ATOM 2362 N N . ARG A 1 302 ? 12.650 -13.693 -7.069 1.00 90.19 302 ARG A N 1
ATOM 2363 C CA . ARG A 1 302 ? 12.862 -14.300 -5.747 1.00 90.19 302 ARG A CA 1
ATOM 2364 C C . ARG A 1 302 ? 13.471 -13.280 -4.790 1.00 90.19 302 ARG A C 1
ATOM 2366 O O . ARG A 1 302 ? 14.416 -12.593 -5.157 1.00 90.19 302 ARG A O 1
ATOM 2373 N N . VAL A 1 303 ? 12.924 -13.199 -3.578 1.00 85.56 303 VAL A N 1
ATOM 2374 C CA . VAL A 1 303 ? 13.400 -12.313 -2.492 1.00 85.56 303 VAL A CA 1
ATOM 2375 C C . VAL A 1 303 ? 14.197 -13.103 -1.446 1.00 85.56 303 VAL A C 1
ATOM 2377 O O . VAL A 1 303 ? 14.784 -12.528 -0.544 1.00 85.56 303 VAL A O 1
ATOM 2380 N N . GLY A 1 304 ? 14.248 -14.432 -1.551 1.00 77.44 304 GLY A N 1
ATOM 2381 C CA . GLY A 1 304 ? 14.988 -15.284 -0.621 1.00 77.44 304 GLY A CA 1
ATOM 2382 C C . GLY A 1 304 ? 14.155 -15.749 0.573 1.00 77.44 304 GLY A C 1
ATOM 2383 O O . GLY A 1 304 ? 12.922 -15.788 0.524 1.00 77.44 304 GLY A O 1
ATOM 2384 N N . SER A 1 305 ? 14.839 -16.188 1.632 1.00 66.94 305 SER A N 1
ATOM 2385 C CA . SER A 1 305 ? 14.207 -16.855 2.773 1.00 66.94 305 SER A CA 1
ATOM 2386 C C . SER A 1 305 ? 13.201 -15.952 3.481 1.00 66.94 305 SER A C 1
ATOM 2388 O O . SER A 1 305 ? 13.503 -14.794 3.754 1.00 66.94 305 SER A O 1
ATOM 2390 N N . ALA A 1 306 ? 12.060 -16.507 3.892 1.00 59.50 306 ALA A N 1
ATOM 2391 C CA . ALA A 1 306 ? 11.036 -15.798 4.664 1.00 59.50 306 ALA A CA 1
ATOM 2392 C C . ALA A 1 306 ? 11.449 -15.411 6.110 1.00 59.50 306 ALA A C 1
ATOM 2394 O O . ALA A 1 306 ? 10.590 -15.127 6.947 1.00 59.50 306 ALA A O 1
ATOM 2395 N N . SER A 1 307 ? 12.748 -15.419 6.428 1.00 51.75 307 SER A N 1
ATOM 2396 C CA . SER A 1 307 ? 13.316 -14.939 7.691 1.00 51.75 307 SER A CA 1
ATOM 2397 C C . SER A 1 307 ? 13.746 -13.473 7.591 1.00 51.75 307 SER A C 1
ATOM 2399 O O . SER A 1 307 ? 14.105 -13.003 6.522 1.00 51.75 307 SER A O 1
ATOM 2401 N N . LEU A 1 308 ? 13.690 -12.781 8.732 1.00 50.00 308 LEU A N 1
ATOM 2402 C CA . LEU A 1 308 ? 13.608 -11.326 8.957 1.00 50.00 308 LEU A CA 1
ATOM 2403 C C . LEU A 1 308 ? 14.604 -10.382 8.244 1.00 50.00 308 LEU A C 1
ATOM 2405 O O . LEU A 1 308 ? 14.443 -9.169 8.361 1.00 50.00 308 LEU A O 1
ATOM 2409 N N . ASP A 1 309 ? 15.584 -10.891 7.505 1.00 53.50 309 ASP A N 1
ATOM 2410 C CA . ASP A 1 309 ? 16.602 -10.092 6.825 1.00 53.50 309 ASP A CA 1
ATOM 2411 C C . ASP A 1 309 ? 16.238 -9.967 5.337 1.00 53.50 309 ASP A C 1
ATOM 2413 O O . ASP A 1 309 ? 16.772 -10.659 4.475 1.00 53.50 309 ASP A O 1
ATOM 2417 N N . LEU A 1 310 ? 15.262 -9.099 5.035 1.00 56.69 310 LEU A N 1
ATOM 2418 C CA . LEU A 1 310 ? 14.734 -8.840 3.682 1.00 56.69 310 LEU A CA 1
ATOM 2419 C C . LEU A 1 310 ? 15.701 -8.009 2.813 1.00 56.69 310 LEU A C 1
ATOM 2421 O O . LEU A 1 310 ? 15.324 -6.977 2.251 1.00 56.69 310 LEU A O 1
ATOM 2425 N N . VAL A 1 311 ? 16.955 -8.448 2.721 1.00 51.84 311 VAL A N 1
ATOM 2426 C CA . VAL A 1 311 ? 17.946 -7.960 1.760 1.00 51.84 311 VAL A CA 1
ATOM 2427 C C . VAL A 1 311 ? 18.657 -9.179 1.182 1.00 51.84 311 VAL A C 1
ATOM 2429 O O . VAL A 1 311 ? 19.425 -9.844 1.871 1.00 51.84 311 VAL A O 1
ATOM 2432 N N . THR A 1 312 ? 18.400 -9.485 -0.087 1.00 56.69 312 THR A N 1
ATOM 2433 C CA . THR A 1 312 ? 19.233 -10.433 -0.841 1.00 56.69 312 THR A CA 1
ATOM 2434 C C . THR A 1 312 ? 20.520 -9.757 -1.294 1.00 56.69 312 THR A C 1
ATOM 2436 O O . THR A 1 312 ? 20.509 -8.553 -1.558 1.00 56.69 312 THR A O 1
ATOM 2439 N N . ASP A 1 313 ? 21.576 -10.537 -1.536 1.00 54.47 313 ASP A N 1
ATOM 2440 C CA . ASP A 1 313 ? 22.808 -10.062 -2.194 1.00 54.47 313 ASP A CA 1
ATOM 2441 C C . ASP A 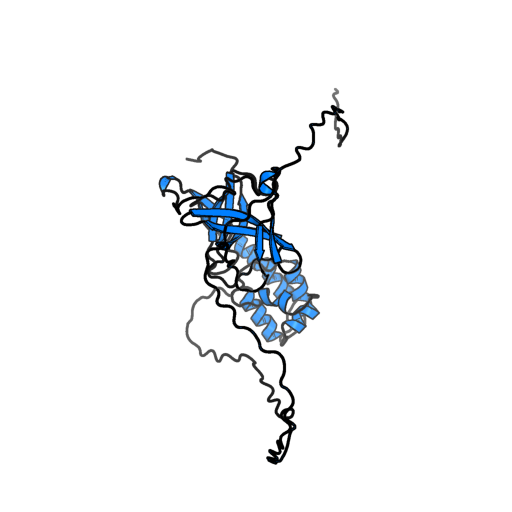1 313 ? 22.528 -9.350 -3.538 1.00 54.47 313 ASP A C 1
ATOM 2443 O O . ASP A 1 313 ? 23.260 -8.445 -3.931 1.00 54.47 313 ASP A O 1
ATOM 2447 N N . ASP A 1 314 ? 21.413 -9.685 -4.200 1.00 61.59 314 ASP A N 1
ATOM 2448 C CA . ASP A 1 314 ? 20.963 -9.072 -5.459 1.00 61.59 314 ASP A CA 1
ATOM 2449 C C . ASP A 1 314 ? 20.272 -7.699 -5.294 1.00 61.59 314 ASP A C 1
ATOM 2451 O O . ASP A 1 314 ? 19.748 -7.144 -6.262 1.00 61.59 314 ASP A O 1
ATOM 2455 N N . GLY A 1 315 ? 20.224 -7.144 -4.077 1.00 76.44 315 GLY A N 1
ATOM 2456 C CA . GLY A 1 315 ? 19.698 -5.799 -3.828 1.00 76.44 315 GLY A CA 1
ATOM 2457 C C . GLY A 1 315 ? 18.191 -5.649 -4.058 1.00 76.44 315 GLY A C 1
ATOM 2458 O O . GLY A 1 315 ? 17.753 -4.578 -4.472 1.00 76.44 315 GLY A O 1
ATOM 2459 N N . VAL A 1 316 ? 17.402 -6.707 -3.828 1.00 88.44 316 VAL A N 1
ATOM 2460 C CA . VAL A 1 316 ? 15.931 -6.679 -3.879 1.00 88.44 316 VAL A CA 1
ATOM 2461 C C . VAL A 1 316 ? 15.386 -6.416 -2.476 1.00 88.44 316 VAL A C 1
ATOM 2463 O O . VAL A 1 316 ? 15.592 -7.222 -1.570 1.00 88.44 316 VAL A O 1
ATOM 2466 N N . GLN A 1 317 ? 14.663 -5.310 -2.300 1.00 88.88 317 GLN A N 1
ATOM 2467 C CA . GLN A 1 317 ? 14.090 -4.907 -1.018 1.00 88.88 317 GLN A CA 1
ATOM 2468 C C . GLN A 1 317 ? 12.604 -4.568 -1.157 1.00 88.88 317 GLN A C 1
ATOM 2470 O O . GLN A 1 317 ? 12.202 -3.794 -2.024 1.00 88.88 317 GLN A O 1
ATOM 2475 N N . ILE A 1 318 ? 11.770 -5.099 -0.261 1.00 92.00 318 ILE A N 1
ATOM 2476 C CA . ILE A 1 318 ? 10.382 -4.644 -0.129 1.00 92.00 318 ILE A CA 1
ATOM 2477 C C . ILE A 1 318 ? 10.378 -3.364 0.710 1.00 92.00 318 ILE A C 1
ATOM 2479 O O . ILE A 1 318 ? 10.785 -3.377 1.870 1.00 92.00 318 ILE A O 1
ATOM 2483 N N . VAL A 1 319 ? 9.917 -2.259 0.127 1.00 92.25 319 VAL A N 1
ATOM 2484 C CA . VAL A 1 319 ? 9.968 -0.931 0.762 1.00 92.25 319 VAL A CA 1
ATOM 2485 C C . VAL A 1 319 ? 8.593 -0.392 1.151 1.00 92.25 319 VAL A C 1
ATOM 2487 O O . VAL A 1 319 ? 8.494 0.448 2.050 1.00 92.25 319 VAL A O 1
ATOM 2490 N N . GLY A 1 320 ? 7.521 -0.910 0.543 1.00 93.50 320 GLY A N 1
ATOM 2491 C CA . GLY A 1 320 ? 6.163 -0.470 0.845 1.00 93.50 320 GLY A CA 1
ATOM 2492 C C . GLY A 1 320 ? 5.077 -1.506 0.578 1.00 93.50 320 GLY A C 1
ATOM 2493 O O . GLY A 1 320 ? 5.272 -2.440 -0.198 1.00 93.50 320 GLY A O 1
ATOM 2494 N N . ILE A 1 321 ? 3.917 -1.307 1.204 1.00 95.44 321 ILE A N 1
ATOM 2495 C CA . ILE A 1 321 ? 2.683 -2.073 0.983 1.00 95.44 321 ILE A CA 1
ATOM 2496 C C . ILE A 1 321 ? 1.651 -1.137 0.354 1.00 95.44 321 ILE A C 1
ATOM 2498 O O . ILE A 1 321 ? 1.411 -0.045 0.866 1.00 95.44 321 ILE A O 1
ATOM 2502 N N . VAL A 1 322 ? 1.040 -1.544 -0.753 1.00 95.88 322 VAL A N 1
ATOM 2503 C CA . VAL A 1 322 ? -0.020 -0.783 -1.420 1.00 95.88 322 VAL A CA 1
ATOM 2504 C C . VAL A 1 322 ? -1.312 -0.944 -0.622 1.00 95.88 322 VAL A C 1
ATOM 2506 O O . VAL A 1 322 ? -1.842 -2.047 -0.501 1.00 95.88 322 VAL A O 1
ATOM 2509 N N . LEU A 1 323 ? -1.816 0.163 -0.078 1.00 93.81 323 LEU A N 1
ATOM 2510 C CA . LEU A 1 323 ? -3.054 0.209 0.703 1.00 93.81 323 LEU A CA 1
ATOM 2511 C C . LEU A 1 323 ? -4.276 0.389 -0.196 1.00 93.81 323 LEU A C 1
ATOM 2513 O O . LEU A 1 323 ? -5.310 -0.246 0.006 1.00 93.81 323 LEU A O 1
ATOM 2517 N N . SER A 1 324 ? -4.158 1.274 -1.186 1.00 93.31 324 SER A N 1
ATOM 2518 C CA . SER A 1 324 ? -5.232 1.593 -2.117 1.00 93.31 324 SER A CA 1
ATOM 2519 C C . SER A 1 324 ? -4.675 2.041 -3.471 1.00 93.31 324 SER A C 1
ATOM 2521 O O . SER A 1 324 ? -3.529 2.482 -3.590 1.00 93.31 324 SER A O 1
ATOM 2523 N N . SER A 1 325 ? -5.491 1.898 -4.514 1.00 94.44 325 SER A N 1
ATOM 2524 C CA . SER A 1 325 ? -5.206 2.403 -5.857 1.00 94.44 325 SER A CA 1
ATOM 2525 C C . SER A 1 325 ? -6.415 3.164 -6.371 1.00 94.44 325 SER A C 1
ATOM 2527 O O . SER A 1 325 ? -7.533 2.646 -6.306 1.00 94.44 325 SER A O 1
ATOM 2529 N N . GLN A 1 326 ? -6.202 4.346 -6.935 1.00 93.19 326 GLN A N 1
ATOM 2530 C CA . GLN A 1 326 ? -7.279 5.156 -7.489 1.00 93.19 326 GLN A CA 1
ATOM 2531 C C . GLN A 1 326 ? -6.969 5.641 -8.900 1.00 93.19 326 GLN A C 1
ATOM 2533 O O . GLN A 1 326 ? -5.844 6.021 -9.223 1.00 93.19 326 GLN A O 1
ATOM 2538 N N . GLN A 1 327 ? -7.999 5.649 -9.744 1.00 87.12 327 GLN A N 1
ATOM 2539 C CA . GLN A 1 327 ? -7.904 6.119 -11.117 1.00 87.12 327 GLN A CA 1
ATOM 2540 C C . GLN A 1 327 ? -8.724 7.395 -11.284 1.00 87.12 327 GLN A C 1
ATOM 2542 O O . GLN A 1 327 ? -9.935 7.430 -11.058 1.00 87.12 327 GLN A O 1
ATOM 2547 N N . ARG A 1 328 ? -8.055 8.468 -11.706 1.00 77.19 328 ARG A N 1
ATOM 2548 C CA . ARG A 1 328 ? -8.723 9.719 -12.062 1.00 77.19 328 ARG A CA 1
ATOM 2549 C C . ARG A 1 328 ? -9.200 9.637 -13.504 1.00 77.19 328 ARG A C 1
ATOM 2551 O O . ARG A 1 328 ? -8.399 9.636 -14.432 1.00 77.19 328 ARG A O 1
ATOM 2558 N N . HIS A 1 329 ? -10.515 9.588 -13.686 1.00 72.94 329 HIS A N 1
ATOM 2559 C CA . HIS A 1 329 ? -11.131 9.579 -15.016 1.00 72.94 329 HIS A CA 1
ATOM 2560 C C . HIS A 1 329 ? -11.491 10.982 -15.532 1.00 72.94 329 HIS A C 1
ATOM 2562 O O . HIS A 1 329 ? -11.763 11.137 -16.721 1.00 72.94 329 HIS A O 1
ATOM 2568 N N . SER A 1 330 ? -11.498 12.013 -14.677 1.00 60.66 330 SER A N 1
ATOM 2569 C CA . SER A 1 330 ? -11.817 13.389 -15.070 1.00 60.66 330 SER A CA 1
ATOM 2570 C C . SER A 1 330 ? -10.571 14.281 -15.099 1.00 60.66 330 SER A C 1
ATOM 2572 O O . SER A 1 330 ? -9.844 14.415 -14.122 1.00 60.66 330 SER A O 1
ATOM 2574 N N . THR A 1 331 ? -10.359 14.958 -16.229 1.00 54.44 331 THR A N 1
ATOM 2575 C CA . THR A 1 331 ? -9.333 16.009 -16.390 1.00 54.44 331 THR A CA 1
ATOM 2576 C C . THR A 1 331 ? -9.874 17.403 -16.049 1.00 54.44 331 THR A C 1
ATOM 2578 O O . THR A 1 331 ? -9.185 18.407 -16.219 1.00 54.44 331 THR A O 1
ATOM 2581 N N . ARG A 1 332 ? -11.142 17.500 -15.623 1.00 47.47 332 ARG A N 1
ATOM 2582 C CA . ARG A 1 332 ? -11.783 18.782 -15.315 1.00 47.47 332 ARG A CA 1
ATOM 2583 C C . ARG A 1 332 ? -11.176 19.345 -14.034 1.00 47.47 332 ARG A C 1
ATOM 2585 O O . ARG A 1 332 ? -11.459 18.848 -12.949 1.00 47.47 332 ARG A O 1
ATOM 2592 N N . ARG A 1 333 ? -10.366 20.395 -14.173 1.00 40.84 333 ARG A N 1
ATOM 2593 C CA . ARG A 1 333 ? -10.013 21.267 -13.053 1.00 40.84 333 ARG A CA 1
ATOM 2594 C C . ARG A 1 333 ? -11.267 22.062 -12.699 1.00 40.84 333 ARG A C 1
ATOM 2596 O O . ARG A 1 333 ? -11.760 22.815 -13.535 1.00 40.84 333 ARG A O 1
ATOM 2603 N N . PHE A 1 334 ? -11.812 21.847 -11.507 1.00 39.12 334 PHE A N 1
ATOM 2604 C CA . PHE A 1 334 ? -12.782 22.777 -10.942 1.00 39.12 334 PHE A CA 1
ATOM 2605 C C . PHE A 1 334 ? -11.978 24.000 -10.499 1.00 39.12 334 PHE A C 1
ATOM 2607 O O . PHE A 1 334 ? -11.266 23.939 -9.501 1.00 39.12 334 PHE A O 1
ATOM 2614 N N . THR A 1 335 ? -11.969 25.023 -11.352 1.00 40.53 335 THR A N 1
ATOM 2615 C CA . THR A 1 335 ? -11.413 26.352 -11.064 1.00 40.53 335 THR A CA 1
ATOM 2616 C C . THR A 1 335 ? -12.314 27.126 -10.131 1.00 40.53 335 THR A C 1
ATOM 2618 O O . THR A 1 335 ? -13.546 27.046 -10.360 1.00 40.53 335 THR A O 1
#

Radius of gyration: 32.37 Å; chains: 1; bounding box: 105×73×86 Å

pLDDT: mean 71.88, std 22.41, range [27.67, 97.5]

Foldseek 3Di:
DDDDDDDDDDDDDDDDDDDDDDDDDDDDDDPDDDDDDDDDDDDDDDDDDDDDDDDDDDDDDDDDPPDPPDDPPPPPPPPPPPPDDPDDDDDPDVPPQAQLNLLLVLCVQQVDDLQLLCVQLVHPGSVVCVQRNDSQHRDAQPQSNLQSNLSSRAQGGVVGDHSVSSNCSNVVVVVVCVPDDNDWDKAKAWEEAAPPDWDQPDTDDPVPIDIDTDHDDPGPPFDKHKYAYQYQQACVPANHRKIFIKGFPPPHPDDDDQQWWFWKWFDDPSIIHTHIFGWHDDPQWIKTAGNHPDPVRGDIDTQGGPDDPSQDPRRIHTGITTPDIDHDPDPDDPD

Secondary structure (DSSP, 8-state):
-----------------------------------------S-----------------------------TTS------------------------HHHHHHHHHHHHT--HHHHHHHHT-SSHHHHHGGG-TT--SPPPHHHHHHHHHHHTT-TTTTPPHHHHHHHHHHHHHHHHHS----EEEEEEEEE-TT--B---PPPGGG-EEEEEPPPSSTT--EEEEEE-SSTTTTTS-TT-EEEEEE-TTSSPPP-TT-EEEEEEEETTEEEEEEEEEEEETTEEEEE---SSGGG-SPEEEEESSS----TT-EEEEEEEEEEE---------

Sequence (335 aa):
MTHLIRKEVFRLQWLFNRPRGRHHVRPMLNRDSVPIAPPLHGGMASVAQQLGQLPYTPDAVYDLCVRHNGDVRSQRTGVNVEYVQPFRHADIVDQEETIGSQLLALKHRAGLSLDAIAKGGGYAGRSSVQRYFSSDFSGPLPPDAAVALARALAGKGEPSIKADDVLKLSISEALRAASGEPQRYFLTVEGTVEAGVWREQSEWPESERYDIEVGPPPFKDAKRMAVKMTGHSMDLTIPPGSDLEVLWIKFTNITPVPGDLVIVERHRHDLVELTCKRLDVEGSEYVLRAESSRPEFQEVIRVGSASLDLVTDDGVQIVGIVLSSQQRHSTRRFT